Protein AF-A0A7Y3H5P9-F1 (afdb_monomer)

Sequence (219 aa):
MYPDLSYFFHDLFGTDVDNWTSIFKTFGVFLALTFISAYHIIKKELIRKEEEGLIQKIIIENPNESVSAWKESLINGLIGFFFGFKIPYIYQNFEAFKADPASQIFTSDGNYLTGSLLGVLLAVYYYFSIKNQ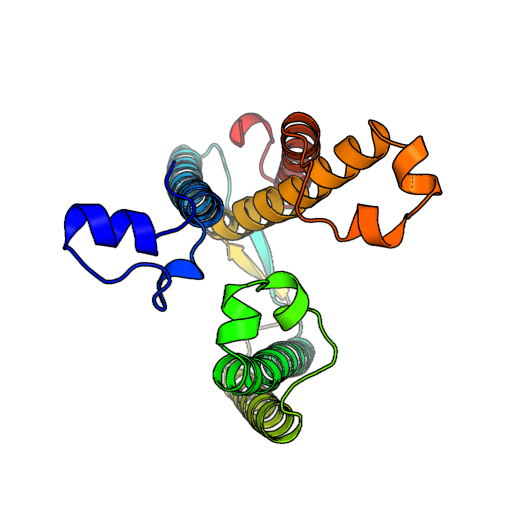PPVPKGTKLYEHPYQKAGTIILIAAFTGILGSRLLSILENLDSFFEDPMGQLLSGSGLTIYGGLILAAICVALYARKIGIKVAHMA

Solvent-accessible surface area (backbone atoms only — not comparable to full-atom values): 11533 Å² total; per-residue (Å²): 130,55,78,18,44,14,55,51,41,22,78,75,72,69,46,70,67,80,41,86,48,35,64,46,34,37,69,60,53,52,52,49,51,49,53,55,51,49,35,55,52,49,26,51,50,37,45,53,34,37,77,69,65,76,42,71,69,33,80,42,68,44,68,63,63,76,62,48,26,56,53,50,9,49,53,44,13,52,51,27,20,52,50,30,14,39,51,66,35,43,67,75,40,42,72,60,31,53,76,39,51,66,62,59,68,71,45,93,68,56,32,65,66,49,5,51,53,38,9,52,52,38,19,53,52,41,33,52,54,50,70,71,45,82,86,70,64,75,65,46,76,42,78,42,57,61,39,73,46,26,62,58,47,47,51,48,30,54,54,35,18,54,51,19,6,45,52,44,31,43,68,76,38,46,70,62,30,74,76,35,52,65,61,61,68,70,50,93,72,70,70,30,68,65,28,11,52,54,40,14,53,52,53,41,41,53,50,33,50,74,64,71,39,60,51,82,78,74,106

Foldseek 3Di:
DDQWVQVVCCVVPVHDRPPLRLLGGPVNVVVVVVLVVQLVVLLVLLVVCVVVVVDFWFWDWDDDLVVVLQVQLQVQLQVQLLCQFQVVVCVVVVVVCSVPVLCSSPDPHGDNVRSNVRSNVSSVVSNVVSVPDDDDDGGPIDTHRPSVCSNVLSVLLVVQLQVQQLVVQCVVVVVVCVVPVPCSNRDPPRGHRVRSVVRSLVRSCVVCVVRPHHSVSVD

Mean predicted aligned error: 6.81 Å

pLDDT: mean 89.79, std 7.91, range [61.09, 97.94]

Secondary structure (DSSP, 8-state):
--SBHHHHHHHHH-PPTTSGGGGSBHHHHHHHHHHHHHHHHHHHHHHHHHHTTSSPPEEEEPPPHHHHHHHHHHHHHHHHHHHHHHHHHHHHTHHHHHH-HHHHHHSS-S-HHHHHHHHHHHHHHHHHHHHTSPPPPTT-EEEE-GGGGHHHHHHHHHHHHHHHHHHHHHHHTHHHHHH-HHHHHH-SS---HHHHHHHHHHHHHHHHHHTT--GGGT-

Nearest PDB structures (foldseek):
  5zle-assembly1_A  TM=1.836E-01  e=3.910E+00  Homo sapiens
  9j4x-assembly1_B  TM=1.662E-01  e=9.433E+00  Homo sapiens

Radius of gyration: 21.67 Å; Cα contacts (8 Å, |Δi|>4): 258; chains: 1; bounding box: 57×47×52 Å

Structure (mmCIF, N/CA/C/O backbone):
data_AF-A0A7Y3H5P9-F1
#
_entry.id   AF-A0A7Y3H5P9-F1
#
loop_
_atom_site.group_PDB
_atom_site.id
_atom_site.type_symbol
_atom_site.label_atom_id
_atom_site.label_alt_id
_atom_site.label_comp_id
_atom_site.label_asym_id
_atom_site.label_entity_id
_atom_site.label_seq_id
_atom_site.pdbx_PDB_ins_code
_atom_site.Cartn_x
_atom_site.Cartn_y
_atom_site.Cartn_z
_atom_site.occupancy
_atom_site.B_iso_or_equiv
_atom_site.auth_seq_id
_atom_site.auth_comp_id
_atom_site.auth_asym_id
_atom_site.auth_atom_id
_atom_site.pdbx_PDB_model_num
ATOM 1 N N . MET A 1 1 ? 22.908 5.001 -4.433 1.00 80.12 1 MET A N 1
ATOM 2 C CA . MET A 1 1 ? 22.066 3.799 -4.233 1.00 80.12 1 MET A CA 1
ATOM 3 C C . MET A 1 1 ? 22.218 2.928 -5.460 1.00 80.12 1 MET A C 1
ATOM 5 O O . MET A 1 1 ? 22.302 3.487 -6.547 1.00 80.12 1 MET A O 1
ATOM 9 N N . TYR A 1 2 ? 22.257 1.607 -5.295 1.00 90.06 2 TYR A N 1
ATOM 10 C CA . TYR A 1 2 ? 22.179 0.689 -6.431 1.00 90.06 2 TYR A CA 1
ATOM 11 C C . TYR A 1 2 ? 20.865 0.898 -7.201 1.00 90.06 2 TYR A C 1
ATOM 13 O O . TYR A 1 2 ? 19.859 1.216 -6.558 1.00 90.06 2 TYR A O 1
ATOM 21 N N . PRO A 1 3 ? 20.832 0.716 -8.531 1.00 89.38 3 PRO A N 1
ATOM 22 C CA . PRO A 1 3 ? 19.589 0.794 -9.306 1.00 89.38 3 PRO A CA 1
ATOM 23 C C . PRO A 1 3 ? 18.537 -0.217 -8.818 1.00 89.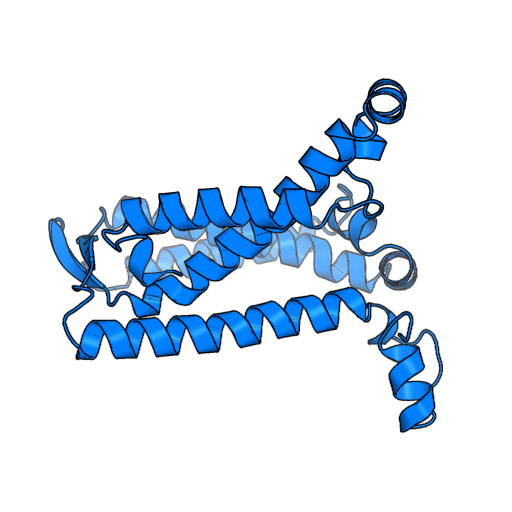38 3 PRO A C 1
ATOM 25 O O . PRO A 1 3 ? 17.367 0.113 -8.612 1.00 89.38 3 PRO A O 1
ATOM 28 N N . ASP A 1 4 ? 18.983 -1.438 -8.541 1.00 92.62 4 ASP A N 1
ATOM 29 C CA . ASP A 1 4 ? 18.185 -2.545 -8.028 1.00 92.62 4 ASP A CA 1
ATOM 30 C C . ASP A 1 4 ? 19.049 -3.546 -7.259 1.00 92.62 4 ASP A C 1
ATOM 32 O O . ASP A 1 4 ? 20.263 -3.366 -7.110 1.00 92.62 4 ASP A O 1
ATOM 36 N N . LEU A 1 5 ? 18.405 -4.590 -6.735 1.00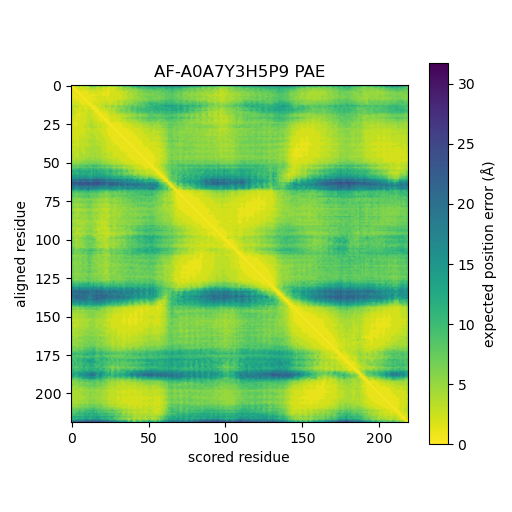 93.50 5 LEU A N 1
ATOM 37 C CA . LEU A 1 5 ? 19.077 -5.604 -5.930 1.00 93.50 5 LEU A CA 1
ATOM 38 C C . LEU A 1 5 ? 20.107 -6.432 -6.711 1.00 93.50 5 LEU A C 1
ATOM 40 O O . LEU A 1 5 ? 20.989 -7.001 -6.071 1.00 93.50 5 LEU A O 1
ATOM 44 N N . SER A 1 6 ? 20.059 -6.479 -8.049 1.00 94.81 6 SER A N 1
ATOM 45 C CA . SER A 1 6 ? 21.025 -7.277 -8.818 1.00 94.81 6 SER A CA 1
ATOM 46 C C . SER A 1 6 ? 22.440 -6.716 -8.702 1.00 94.81 6 SER A C 1
ATOM 48 O O . SER A 1 6 ? 23.373 -7.466 -8.428 1.00 94.81 6 SER A O 1
ATOM 50 N N . TYR A 1 7 ? 22.584 -5.391 -8.774 1.00 94.44 7 TYR A N 1
ATOM 51 C CA . TYR A 1 7 ? 23.862 -4.710 -8.562 1.00 94.44 7 TYR A CA 1
ATOM 52 C C . TYR A 1 7 ? 24.335 -4.802 -7.106 1.00 94.44 7 TYR A C 1
ATOM 54 O O . TYR A 1 7 ? 25.525 -4.956 -6.853 1.00 94.44 7 TYR A O 1
ATOM 62 N N . PHE A 1 8 ? 23.411 -4.760 -6.140 1.00 94.19 8 PHE A N 1
ATOM 63 C CA . PHE A 1 8 ? 23.756 -4.947 -4.727 1.00 94.19 8 PHE A CA 1
ATOM 64 C C . PHE A 1 8 ? 24.321 -6.351 -4.458 1.00 94.19 8 PHE A C 1
ATOM 66 O O . PHE A 1 8 ? 25.334 -6.497 -3.776 1.00 94.19 8 PHE A O 1
ATOM 73 N N . PHE A 1 9 ? 23.685 -7.393 -5.001 1.00 95.75 9 PHE A N 1
ATOM 74 C CA . PHE A 1 9 ? 24.157 -8.768 -4.841 1.00 95.75 9 PHE A CA 1
ATOM 75 C C . PHE A 1 9 ? 25.398 -9.079 -5.676 1.00 95.75 9 PHE A C 1
ATOM 77 O O . PHE A 1 9 ? 26.209 -9.896 -5.242 1.00 95.75 9 PHE A O 1
ATOM 84 N N . HIS A 1 10 ? 25.587 -8.407 -6.814 1.00 95.94 10 HIS A N 1
ATOM 85 C CA . HIS A 1 10 ? 26.835 -8.481 -7.566 1.00 95.94 10 HIS A CA 1
ATOM 86 C C . HIS A 1 10 ? 28.026 -8.059 -6.700 1.00 95.94 10 HIS A C 1
ATOM 88 O O . HIS A 1 10 ? 28.970 -8.828 -6.548 1.00 95.94 10 HIS A O 1
ATOM 94 N N . ASP A 1 11 ? 27.943 -6.904 -6.040 1.00 95.12 11 ASP A N 1
ATOM 95 C CA . ASP A 1 11 ? 29.039 -6.414 -5.198 1.00 95.12 11 ASP A CA 1
ATOM 96 C C . ASP A 1 11 ? 29.251 -7.267 -3.934 1.00 95.12 11 ASP A C 1
ATOM 98 O O . ASP A 1 11 ? 30.377 -7.397 -3.454 1.00 95.12 11 ASP A O 1
ATOM 102 N N . LEU A 1 12 ? 28.184 -7.857 -3.381 1.00 95.88 12 LEU A N 1
ATOM 103 C CA . LEU A 1 12 ? 28.260 -8.623 -2.132 1.00 95.88 12 LEU A CA 1
ATOM 104 C C . LEU A 1 12 ? 28.663 -10.093 -2.332 1.00 95.88 12 LEU A C 1
ATOM 106 O O . LEU A 1 12 ? 29.360 -10.664 -1.494 1.00 95.88 12 LEU A O 1
ATOM 110 N N . PHE A 1 13 ? 28.196 -10.715 -3.414 1.00 96.44 13 PHE A N 1
ATOM 111 C CA . PHE A 1 13 ? 28.299 -12.159 -3.649 1.00 96.44 13 PHE A CA 1
ATOM 112 C C . PHE A 1 13 ? 28.907 -12.524 -5.011 1.00 96.44 13 PHE A C 1
ATOM 114 O O . PHE A 1 13 ? 29.114 -13.706 -5.274 1.00 96.44 13 PHE A O 1
ATOM 121 N N . GLY A 1 14 ? 29.184 -11.550 -5.883 1.00 94.38 14 GLY A N 1
ATOM 122 C CA . GLY A 1 14 ? 29.717 -11.787 -7.227 1.00 94.38 14 GLY A CA 1
ATOM 123 C C . GLY A 1 14 ? 28.702 -12.364 -8.218 1.00 94.38 14 GLY A C 1
ATOM 124 O O . GLY A 1 14 ? 29.104 -12.951 -9.217 1.00 94.38 14 GLY A O 1
ATOM 125 N N . THR A 1 15 ? 27.394 -12.252 -7.953 1.00 95.56 15 THR A N 1
ATOM 126 C CA . THR A 1 15 ? 26.343 -12.742 -8.869 1.00 95.56 15 THR A CA 1
ATOM 127 C C . THR A 1 15 ? 26.270 -11.912 -10.147 1.00 95.56 15 THR A C 1
ATOM 129 O O . THR A 1 15 ? 26.523 -10.714 -10.091 1.00 95.56 15 THR A O 1
ATOM 132 N N . ASP A 1 16 ? 25.830 -12.482 -11.269 1.00 93.88 16 ASP A N 1
ATOM 133 C CA . ASP A 1 16 ? 25.636 -11.722 -12.515 1.00 93.88 16 ASP A CA 1
ATOM 134 C C . ASP A 1 16 ? 24.654 -10.549 -12.340 1.00 93.88 16 ASP A C 1
ATOM 136 O O . ASP A 1 16 ? 23.620 -10.689 -11.679 1.00 93.88 16 ASP A O 1
ATOM 140 N N . VAL A 1 17 ? 24.962 -9.400 -12.946 1.00 91.50 17 VAL A N 1
ATOM 141 C CA . VAL A 1 17 ? 24.059 -8.236 -13.001 1.00 91.50 17 VAL A CA 1
ATOM 142 C C . VAL A 1 17 ? 22.850 -8.511 -13.905 1.00 91.50 17 VAL A C 1
ATOM 144 O O . VAL A 1 17 ? 22.880 -9.421 -14.730 1.00 91.50 17 VAL A O 1
ATOM 147 N N . ASP A 1 18 ? 21.760 -7.757 -13.723 1.00 89.94 18 ASP A N 1
ATOM 148 C CA . ASP A 1 18 ? 20.521 -7.861 -14.522 1.00 89.94 18 ASP A CA 1
ATOM 149 C C . ASP A 1 18 ? 19.817 -9.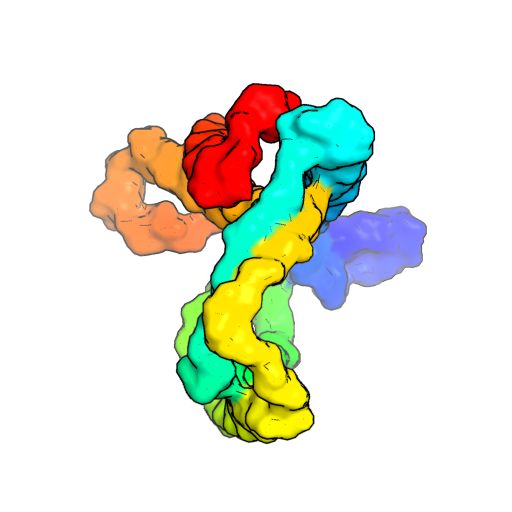234 -14.470 1.00 89.94 18 ASP A C 1
ATOM 151 O O . ASP A 1 18 ? 18.954 -9.576 -15.293 1.00 89.94 18 ASP A O 1
ATOM 155 N N . ASN A 1 19 ? 20.139 -10.015 -13.436 1.00 90.88 19 ASN A N 1
ATOM 156 C CA . ASN A 1 19 ? 19.476 -11.271 -13.115 1.00 90.88 19 ASN A CA 1
ATOM 157 C C . ASN A 1 19 ? 18.037 -11.038 -12.600 1.00 90.88 19 ASN A C 1
ATOM 159 O O . ASN A 1 19 ? 17.532 -9.915 -12.555 1.00 90.88 19 ASN A O 1
ATOM 163 N N . TRP A 1 20 ? 17.352 -12.100 -12.170 1.00 89.00 20 TRP A N 1
ATOM 164 C CA . TRP A 1 20 ? 15.959 -12.032 -11.706 1.00 89.00 20 TRP A CA 1
ATOM 165 C C . TRP A 1 20 ? 15.704 -11.032 -10.562 1.00 89.00 20 TRP A C 1
ATOM 167 O O . TRP A 1 20 ? 14.586 -10.543 -10.433 1.00 89.00 20 TRP A O 1
ATOM 177 N N . THR A 1 21 ? 16.709 -10.695 -9.749 1.00 91.50 21 THR A N 1
ATOM 178 C CA . THR A 1 21 ? 16.586 -9.732 -8.639 1.00 91.50 21 THR A CA 1
ATOM 179 C C . THR A 1 21 ? 16.513 -8.272 -9.098 1.00 91.50 21 THR A C 1
ATOM 181 O O . THR A 1 21 ? 16.120 -7.407 -8.316 1.00 91.50 21 THR A O 1
ATOM 184 N N . SER A 1 22 ? 16.801 -7.988 -10.372 1.00 91.06 22 SER A N 1
ATOM 185 C CA . SER A 1 22 ? 16.692 -6.645 -10.969 1.00 91.06 22 SER A CA 1
ATOM 186 C C . SER A 1 22 ? 15.263 -6.087 -11.004 1.00 91.06 22 SER A C 1
ATOM 188 O O . SER A 1 22 ? 15.072 -4.871 -11.109 1.00 91.06 22 SER A O 1
ATOM 190 N N . ILE A 1 23 ? 14.249 -6.949 -10.847 1.00 89.19 23 ILE A N 1
ATOM 191 C CA . ILE A 1 23 ? 12.848 -6.530 -10.683 1.00 89.19 23 ILE A CA 1
ATOM 192 C C . ILE A 1 23 ? 12.640 -5.724 -9.392 1.00 89.19 23 ILE A C 1
ATOM 194 O O . ILE A 1 23 ? 11.724 -4.908 -9.302 1.00 89.19 23 ILE A O 1
ATOM 198 N N . PHE A 1 24 ? 13.496 -5.923 -8.385 1.00 90.00 24 PHE A N 1
ATOM 199 C CA . PHE A 1 24 ? 13.410 -5.238 -7.101 1.00 90.00 24 PHE A CA 1
ATOM 200 C C . PHE A 1 24 ? 14.254 -3.969 -7.128 1.00 90.00 24 PHE A C 1
ATOM 202 O O . PHE A 1 24 ? 15.411 -3.950 -6.702 1.00 90.00 24 PHE A O 1
ATOM 209 N N . LYS A 1 25 ? 13.657 -2.879 -7.616 1.00 89.56 25 LYS A N 1
ATOM 210 C CA . LYS A 1 25 ? 14.303 -1.563 -7.582 1.00 89.56 25 LYS A CA 1
ATOM 211 C C . LYS A 1 25 ? 14.575 -1.143 -6.141 1.00 89.56 25 LYS A C 1
ATOM 213 O O . LYS A 1 25 ? 13.703 -1.245 -5.276 1.00 89.56 25 LYS A O 1
ATOM 218 N N . THR A 1 26 ? 15.772 -0.621 -5.890 1.00 91.31 26 THR A N 1
ATOM 219 C CA . THR A 1 26 ? 16.253 -0.326 -4.532 1.00 91.31 26 THR A CA 1
ATOM 220 C C . THR A 1 26 ? 15.339 0.662 -3.811 1.00 91.31 26 THR A C 1
ATOM 222 O O . THR A 1 26 ? 15.019 0.471 -2.641 1.00 91.31 26 THR A O 1
ATOM 225 N N . PHE A 1 27 ? 14.840 1.678 -4.525 1.00 86.38 27 PHE A N 1
ATOM 226 C CA . PHE A 1 27 ? 13.837 2.609 -4.001 1.00 86.38 27 PHE A CA 1
ATOM 227 C C . PHE A 1 27 ? 12.591 1.885 -3.468 1.00 86.38 27 PHE A C 1
ATOM 229 O O . PHE A 1 27 ? 12.181 2.124 -2.335 1.00 86.38 27 PHE A O 1
ATOM 236 N N . GLY A 1 28 ? 12.022 0.963 -4.253 1.00 87.00 28 GLY A N 1
ATOM 237 C CA . GLY A 1 28 ? 10.830 0.205 -3.866 1.00 87.00 28 GLY A CA 1
ATOM 238 C C . GLY A 1 28 ? 11.074 -0.698 -2.656 1.00 87.00 28 GLY A C 1
ATOM 239 O O . GLY A 1 28 ? 10.220 -0.785 -1.776 1.00 87.00 28 GLY A O 1
ATOM 240 N N . VAL A 1 29 ? 12.260 -1.308 -2.567 1.00 92.00 29 VAL A N 1
ATOM 241 C CA . VAL A 1 29 ? 12.660 -2.122 -1.408 1.00 92.00 29 VAL A CA 1
ATOM 242 C C . VAL A 1 29 ? 12.708 -1.277 -0.138 1.00 92.00 29 VAL A C 1
ATOM 244 O O . VAL A 1 29 ? 12.079 -1.633 0.857 1.00 92.00 29 VAL A O 1
ATOM 247 N N . PHE A 1 30 ? 13.401 -0.136 -0.161 1.00 92.62 30 PHE A N 1
ATOM 248 C CA . PHE A 1 30 ? 13.463 0.740 1.011 1.00 92.62 30 PHE A CA 1
ATOM 249 C C . PHE A 1 30 ? 12.098 1.321 1.372 1.00 92.62 30 PHE A C 1
ATOM 251 O O . PHE A 1 30 ? 11.760 1.361 2.551 1.00 92.62 30 PHE A O 1
ATOM 258 N N . LEU A 1 31 ? 11.280 1.685 0.381 1.00 90.19 31 LEU A N 1
ATOM 259 C CA . LEU A 1 31 ? 9.913 2.142 0.614 1.00 90.19 31 LEU A CA 1
ATOM 260 C C . LEU A 1 31 ? 9.067 1.067 1.320 1.00 90.19 31 LEU A C 1
ATOM 262 O O . LEU A 1 31 ? 8.370 1.360 2.293 1.00 90.19 31 LEU A O 1
ATOM 266 N N . ALA A 1 32 ? 9.170 -0.194 0.890 1.00 91.94 32 ALA A N 1
ATOM 267 C CA . ALA A 1 32 ? 8.504 -1.312 1.553 1.00 91.94 32 ALA A CA 1
ATOM 268 C C . ALA A 1 32 ? 9.001 -1.501 2.997 1.00 91.94 32 ALA A C 1
ATOM 270 O O . ALA A 1 32 ? 8.192 -1.656 3.914 1.00 91.94 32 ALA A O 1
ATOM 271 N N . LEU A 1 33 ? 10.316 -1.421 3.228 1.00 95.69 33 LEU A N 1
ATOM 272 C CA . LEU A 1 33 ? 10.900 -1.485 4.571 1.00 95.69 33 LEU A CA 1
ATOM 273 C C . LEU A 1 33 ? 10.430 -0.332 5.469 1.00 95.69 33 LEU A C 1
ATOM 275 O O . LEU A 1 33 ? 10.194 -0.550 6.661 1.00 95.69 33 LEU A O 1
ATOM 279 N N . THR A 1 34 ? 10.233 0.868 4.917 1.00 94.25 34 THR A N 1
ATOM 280 C CA . THR A 1 34 ? 9.646 2.006 5.637 1.00 94.25 34 THR A CA 1
ATOM 281 C C . THR A 1 34 ? 8.227 1.688 6.096 1.00 94.25 34 THR A C 1
ATOM 283 O O . THR A 1 34 ? 7.924 1.871 7.274 1.00 94.25 34 THR A O 1
ATOM 286 N N . PHE A 1 35 ? 7.367 1.151 5.224 1.00 94.56 35 PHE A N 1
ATOM 287 C CA . PHE A 1 35 ? 6.001 0.776 5.607 1.00 94.56 35 PHE A CA 1
ATOM 288 C C . PHE A 1 35 ? 5.962 -0.367 6.623 1.00 94.56 35 PHE A C 1
ATOM 290 O O . PHE A 1 35 ? 5.174 -0.312 7.568 1.00 94.56 35 PHE A O 1
ATOM 297 N N . ILE A 1 36 ? 6.837 -1.367 6.484 1.00 96.31 36 ILE A N 1
ATOM 298 C CA . ILE A 1 36 ? 6.966 -2.455 7.462 1.00 96.31 36 ILE A CA 1
ATOM 299 C C . ILE A 1 36 ? 7.383 -1.886 8.820 1.00 96.31 36 ILE A C 1
ATOM 301 O O . ILE A 1 36 ? 6.767 -2.198 9.838 1.00 96.31 36 ILE A O 1
ATOM 305 N N . SER A 1 37 ? 8.395 -1.024 8.855 1.00 97.06 37 SER A N 1
ATOM 306 C CA . SER A 1 37 ? 8.874 -0.410 10.097 1.00 97.06 37 SER A CA 1
ATOM 307 C C . SER A 1 37 ? 7.795 0.466 10.740 1.00 97.06 37 SER A C 1
ATOM 309 O O . SER A 1 37 ? 7.513 0.327 11.931 1.00 97.06 37 SER A O 1
ATOM 311 N N . ALA A 1 38 ? 7.118 1.298 9.943 1.00 95.19 38 ALA A N 1
ATOM 312 C CA . ALA A 1 38 ? 6.015 2.143 10.393 1.00 95.19 38 ALA A CA 1
ATOM 313 C C . ALA A 1 38 ? 4.846 1.317 10.950 1.00 95.19 38 ALA A C 1
ATOM 315 O O . ALA A 1 38 ? 4.320 1.651 12.008 1.00 95.19 38 ALA A O 1
ATOM 316 N N . TYR A 1 39 ? 4.480 0.203 10.305 1.00 96.19 39 TYR A N 1
ATOM 317 C CA . TYR A 1 39 ? 3.466 -0.719 10.821 1.00 96.19 39 TYR A CA 1
ATOM 318 C C . TYR A 1 39 ? 3.813 -1.216 12.226 1.00 96.19 39 TYR A C 1
ATOM 320 O O . TYR A 1 39 ? 2.966 -1.169 13.116 1.00 96.19 39 TYR A O 1
ATOM 328 N N . HIS A 1 40 ? 5.053 -1.660 12.446 1.00 96.94 40 HIS A N 1
ATOM 329 C CA . HIS A 1 40 ? 5.474 -2.162 13.753 1.00 96.94 40 HIS A CA 1
ATOM 330 C C . HIS A 1 40 ? 5.452 -1.068 14.823 1.00 96.94 40 HIS A C 1
ATOM 332 O O . HIS A 1 40 ? 5.007 -1.329 15.940 1.00 96.94 40 HIS A O 1
ATOM 338 N N . ILE A 1 41 ? 5.895 0.146 14.485 1.00 96.19 41 ILE A N 1
ATOM 339 C CA . ILE A 1 41 ? 5.887 1.294 15.400 1.00 96.19 41 ILE A CA 1
ATOM 340 C C . ILE A 1 41 ? 4.450 1.681 15.759 1.00 96.19 41 ILE A C 1
ATOM 342 O O . ILE A 1 41 ? 4.104 1.700 16.937 1.00 96.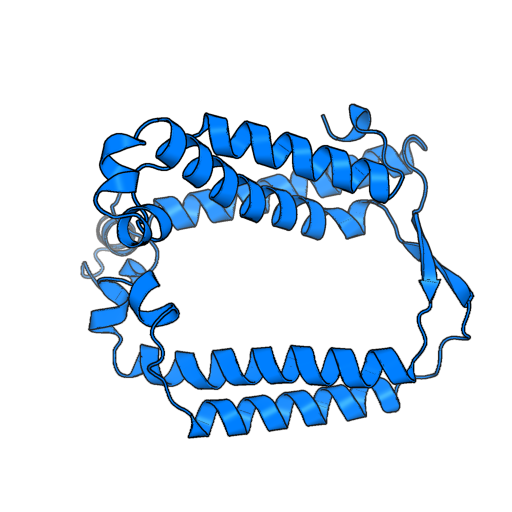19 41 ILE A O 1
ATOM 346 N N . ILE A 1 42 ? 3.588 1.903 14.762 1.00 94.75 42 ILE A N 1
ATOM 347 C CA . ILE A 1 42 ? 2.186 2.284 14.977 1.00 94.75 42 ILE A CA 1
ATOM 348 C C . ILE A 1 42 ? 1.436 1.199 15.744 1.00 94.75 42 ILE A C 1
ATOM 350 O O . ILE A 1 42 ? 0.696 1.503 16.674 1.00 94.75 42 ILE A O 1
ATOM 354 N N . LYS A 1 43 ? 1.644 -0.078 15.409 1.00 95.81 43 LYS A N 1
ATOM 355 C CA . LYS A 1 43 ? 1.021 -1.185 16.137 1.00 95.81 43 LYS A CA 1
ATOM 356 C C . LYS A 1 43 ? 1.426 -1.184 17.610 1.00 95.81 43 LYS A C 1
ATOM 358 O O . LYS A 1 43 ? 0.550 -1.278 18.463 1.00 95.81 43 LYS A O 1
ATOM 363 N N . LYS A 1 44 ? 2.726 -1.067 17.910 1.00 96.25 44 LYS A N 1
ATOM 364 C CA . LYS A 1 44 ? 3.228 -1.003 19.293 1.00 96.25 44 LYS A CA 1
ATOM 365 C C . LYS A 1 44 ? 2.671 0.204 20.043 1.00 96.25 44 LYS A C 1
ATOM 367 O O . LYS A 1 44 ? 2.274 0.070 21.192 1.00 96.25 44 LYS A O 1
ATOM 372 N N . GLU A 1 45 ? 2.593 1.350 19.382 1.00 95.31 45 GLU A N 1
ATOM 373 C CA . GLU A 1 45 ? 2.084 2.579 19.983 1.00 95.31 45 GLU A CA 1
ATOM 374 C C . GLU A 1 45 ? 0.576 2.517 20.265 1.00 95.31 45 GLU A C 1
ATOM 376 O O . GLU A 1 45 ? 0.121 2.977 21.309 1.00 95.31 45 GLU A O 1
ATOM 381 N N . LEU A 1 46 ? -0.207 1.897 19.377 1.00 94.81 46 LEU A N 1
ATOM 382 C CA . LEU A 1 46 ? -1.633 1.657 19.608 1.00 94.81 46 LEU A CA 1
ATOM 383 C C . LEU A 1 46 ? -1.870 0.657 20.744 1.00 94.81 46 LEU A C 1
ATOM 385 O O . LEU A 1 46 ? -2.798 0.863 21.517 1.00 94.81 46 LEU A O 1
ATOM 389 N N . ILE A 1 47 ? -1.029 -0.379 20.870 1.00 95.12 47 ILE A N 1
ATOM 390 C CA . ILE A 1 47 ? -1.061 -1.304 22.016 1.00 95.12 47 ILE A CA 1
ATOM 391 C C . ILE A 1 47 ? -0.786 -0.531 23.309 1.00 95.12 47 ILE A C 1
ATOM 393 O O . ILE A 1 47 ? -1.613 -0.556 24.213 1.00 95.12 47 ILE A O 1
ATOM 397 N N . ARG A 1 48 ? 0.314 0.233 23.362 1.00 95.88 48 ARG A N 1
ATOM 398 C CA . ARG A 1 48 ? 0.692 1.035 24.536 1.00 95.88 48 ARG A CA 1
ATOM 399 C C . ARG A 1 48 ? -0.428 1.990 24.960 1.00 95.88 48 ARG A C 1
ATOM 401 O O . ARG A 1 48 ? -0.795 2.051 26.127 1.00 95.88 48 ARG A O 1
ATOM 408 N N . LYS A 1 49 ? -1.010 2.720 24.006 1.00 94.25 49 LYS A N 1
ATOM 409 C CA . LYS A 1 49 ? -2.096 3.678 24.269 1.00 94.25 49 LYS A CA 1
ATOM 410 C C . LYS A 1 49 ? -3.416 3.006 24.661 1.00 94.25 49 LYS A C 1
ATOM 412 O O . LYS A 1 49 ? -4.209 3.617 25.375 1.00 94.25 49 LYS A O 1
ATOM 417 N N . GLU A 1 50 ? -3.677 1.788 24.192 1.00 93.81 50 GLU A N 1
ATOM 418 C CA . GLU A 1 50 ? -4.817 0.990 24.652 1.00 93.81 50 GLU A CA 1
ATOM 419 C C . GLU A 1 50 ? -4.606 0.509 26.096 1.00 93.81 50 GLU A C 1
ATOM 421 O O . GLU A 1 50 ? -5.510 0.648 26.917 1.00 93.81 50 GLU A O 1
ATOM 426 N N . GLU A 1 51 ? -3.409 0.016 26.431 1.00 94.25 51 GLU A N 1
ATOM 427 C CA . GLU A 1 51 ? -3.037 -0.412 27.790 1.00 94.25 51 GLU A CA 1
ATOM 428 C C . GLU A 1 51 ? -3.096 0.743 28.803 1.00 94.25 51 GLU A C 1
ATOM 430 O O . GLU A 1 51 ? -3.526 0.556 29.939 1.00 94.25 51 GLU A O 1
ATOM 435 N N . GLU A 1 52 ? -2.746 1.957 28.375 1.00 94.62 52 GLU A N 1
ATOM 436 C CA . GLU A 1 52 ? -2.870 3.190 29.167 1.00 94.62 52 GLU A CA 1
ATOM 437 C C . GLU A 1 52 ? -4.313 3.721 29.265 1.00 94.62 52 GLU A C 1
ATOM 439 O O . GLU A 1 52 ? -4.565 4.717 29.944 1.00 94.62 52 GLU A O 1
ATOM 444 N N . GLY A 1 53 ? -5.275 3.100 28.574 1.00 91.56 53 GLY A N 1
ATOM 445 C CA . GLY A 1 53 ? -6.674 3.536 28.547 1.00 91.56 53 GLY A CA 1
ATOM 446 C C . GLY A 1 53 ? -6.926 4.828 27.757 1.00 91.56 53 GLY A C 1
ATOM 447 O O . GLY A 1 53 ? -8.022 5.387 27.825 1.00 91.56 53 GLY A O 1
ATOM 448 N N . LEU A 1 54 ? -5.939 5.308 26.990 1.00 90.62 54 LEU A N 1
ATOM 449 C CA . LEU A 1 54 ? -6.048 6.509 26.153 1.00 90.62 54 LEU A CA 1
ATOM 450 C C . LEU A 1 54 ? -6.879 6.260 24.887 1.00 90.62 54 LEU A C 1
ATOM 452 O O . LEU A 1 54 ? -7.520 7.179 24.373 1.00 90.62 54 LEU A O 1
ATOM 456 N N . ILE A 1 55 ? -6.879 5.022 24.383 1.00 91.81 55 ILE A N 1
ATOM 457 C CA . ILE A 1 55 ? -7.688 4.587 23.240 1.00 91.81 55 ILE A CA 1
ATOM 458 C C . ILE A 1 55 ? -8.570 3.412 23.669 1.00 91.81 55 ILE A C 1
ATOM 460 O O . ILE A 1 55 ? -8.094 2.449 24.260 1.00 91.81 55 ILE A O 1
ATOM 464 N N . GLN A 1 56 ? -9.861 3.487 23.351 1.00 89.00 56 GLN A N 1
ATOM 465 C CA . GLN A 1 56 ? -10.830 2.434 23.653 1.00 89.00 56 GLN A CA 1
ATOM 466 C C . GLN A 1 56 ? -10.995 1.462 22.480 1.00 89.00 56 GLN A C 1
ATOM 468 O O . GLN A 1 56 ? -10.697 1.792 21.330 1.00 89.00 56 GLN A O 1
ATOM 473 N N . LYS A 1 57 ? -11.530 0.272 22.771 1.00 88.31 57 LYS A N 1
ATOM 474 C CA . LYS A 1 57 ? -11.894 -0.720 21.751 1.00 88.31 57 LYS A CA 1
ATOM 475 C C . LYS A 1 57 ? -12.947 -0.166 20.791 1.00 88.31 57 LYS A C 1
ATOM 477 O O . LYS A 1 57 ? -13.884 0.519 21.199 1.00 88.31 57 LYS A O 1
ATOM 482 N N . ILE A 1 58 ? -12.802 -0.512 19.518 1.00 87.44 58 ILE A N 1
ATOM 483 C CA . ILE A 1 58 ? -13.692 -0.102 18.434 1.00 87.44 58 ILE A CA 1
ATOM 484 C C . ILE A 1 58 ? -14.892 -1.052 18.418 1.00 87.44 58 ILE A C 1
ATOM 486 O O . ILE A 1 58 ? -14.723 -2.269 18.431 1.00 87.44 58 ILE A O 1
ATOM 490 N N . ILE A 1 59 ? -16.107 -0.504 18.387 1.00 84.25 59 ILE A N 1
ATOM 491 C CA . ILE A 1 59 ? -17.346 -1.290 18.338 1.00 84.25 59 ILE A CA 1
ATOM 492 C C . ILE A 1 59 ? -17.760 -1.465 16.876 1.00 84.25 59 ILE A C 1
ATOM 494 O O . ILE A 1 59 ? -17.936 -0.478 16.163 1.00 84.25 59 ILE A O 1
ATOM 498 N N . ILE A 1 60 ? -17.938 -2.712 16.442 1.00 81.31 60 ILE A N 1
ATOM 499 C CA . ILE A 1 60 ? -18.364 -3.065 15.084 1.00 81.31 60 ILE A CA 1
ATOM 500 C C . ILE A 1 60 ? -19.600 -3.954 15.168 1.00 81.31 60 ILE A C 1
ATOM 502 O O . ILE A 1 60 ? -19.634 -4.915 15.931 1.00 81.31 60 ILE A O 1
ATOM 506 N N . GLU A 1 61 ? -20.628 -3.639 14.384 1.00 78.56 61 GLU A N 1
ATOM 507 C CA . GLU A 1 61 ? -21.804 -4.500 14.251 1.00 78.56 61 GLU A CA 1
ATOM 508 C C . GLU A 1 61 ? -21.554 -5.574 13.194 1.00 78.56 61 GLU A C 1
ATOM 510 O O . GLU A 1 61 ? -21.097 -5.273 12.089 1.00 78.56 61 GLU A O 1
ATOM 515 N N . ASN A 1 62 ? -21.864 -6.829 13.525 1.00 71.94 62 ASN A N 1
ATOM 516 C CA . ASN A 1 62 ? -21.705 -7.930 12.584 1.00 71.94 62 ASN A CA 1
ATOM 517 C C . ASN A 1 62 ? -22.647 -7.777 11.358 1.00 71.94 62 ASN A C 1
ATOM 519 O O . ASN A 1 62 ? -23.870 -7.693 11.552 1.00 71.94 62 ASN A O 1
ATOM 523 N N . PRO A 1 63 ? -22.123 -7.731 10.112 1.00 66.88 63 PRO A N 1
ATOM 524 C CA . PRO A 1 63 ? -22.940 -7.624 8.901 1.00 66.88 63 PRO A CA 1
ATOM 525 C C . PRO A 1 63 ? -23.779 -8.887 8.618 1.00 66.88 63 PRO A C 1
ATOM 527 O O . PRO A 1 63 ? -23.580 -9.944 9.205 1.00 66.88 63 PRO A O 1
ATOM 530 N N . ASN A 1 64 ? -24.742 -8.785 7.690 1.00 68.62 64 ASN A N 1
ATOM 531 C CA . ASN A 1 64 ? -25.548 -9.927 7.232 1.00 68.62 64 ASN A CA 1
ATOM 532 C C . ASN A 1 64 ? -24.667 -10.973 6.518 1.00 68.62 64 ASN A C 1
ATOM 534 O O . ASN A 1 64 ? -24.060 -10.674 5.489 1.00 68.62 64 ASN A O 1
ATOM 538 N N . GLU A 1 65 ? -24.668 -12.206 7.021 1.00 67.25 65 GLU A N 1
ATOM 539 C CA . GLU A 1 65 ? -23.837 -13.328 6.556 1.00 67.25 65 GLU A CA 1
ATOM 540 C C . GLU A 1 65 ? -23.974 -13.636 5.064 1.00 67.25 65 GLU A C 1
ATOM 542 O O . GLU A 1 65 ? -22.978 -13.820 4.365 1.00 67.25 65 GLU A O 1
ATOM 547 N N . SER A 1 66 ? -25.204 -13.633 4.542 1.00 62.66 66 SER A N 1
ATOM 548 C CA . SER A 1 66 ? -25.469 -13.942 3.128 1.00 62.66 66 SER A CA 1
ATOM 549 C C . SER A 1 66 ? -24.886 -12.894 2.172 1.00 62.66 66 SER A C 1
ATOM 551 O O . SER A 1 66 ? -24.424 -13.229 1.081 1.00 62.66 66 SER A O 1
ATOM 553 N N . VAL A 1 67 ? -24.858 -11.628 2.599 1.00 68.94 67 VAL A N 1
ATOM 554 C CA . VAL A 1 67 ? -24.246 -10.522 1.850 1.00 68.94 67 VAL A CA 1
ATOM 555 C C . VAL A 1 67 ? -22.719 -10.605 1.933 1.00 68.94 67 VAL A C 1
ATOM 557 O O . VAL A 1 67 ? -22.043 -10.293 0.952 1.00 68.94 67 VAL A O 1
ATOM 560 N N . SER A 1 68 ? -22.172 -11.076 3.062 1.00 78.12 68 SER A N 1
ATOM 561 C CA . SER A 1 68 ? -20.726 -11.289 3.221 1.00 78.12 68 SER A CA 1
ATOM 562 C C . SER A 1 68 ? -20.213 -12.384 2.287 1.00 78.12 68 SER A C 1
ATOM 564 O O . SER A 1 68 ? -19.248 -12.152 1.566 1.00 78.12 68 SER A O 1
ATOM 566 N N . ALA A 1 69 ? -20.905 -13.526 2.200 1.00 85.00 69 ALA A N 1
ATOM 567 C CA . ALA A 1 69 ? -20.467 -14.666 1.387 1.00 85.00 69 ALA A CA 1
ATOM 568 C C . ALA A 1 69 ? -20.325 -14.329 -0.108 1.00 85.00 69 ALA A C 1
ATOM 570 O O . ALA A 1 69 ? -19.306 -14.636 -0.727 1.00 85.00 69 ALA A O 1
ATOM 571 N N . TRP A 1 70 ? -21.324 -13.660 -0.695 1.00 87.75 70 TRP A N 1
ATOM 572 C CA . TRP A 1 70 ? -21.272 -13.245 -2.101 1.00 87.75 70 TRP A CA 1
ATOM 573 C C . TRP A 1 70 ? -20.199 -12.191 -2.357 1.00 87.75 70 TRP A C 1
ATOM 575 O O . TRP A 1 70 ? -19.455 -12.291 -3.332 1.00 87.75 70 TRP A O 1
ATOM 585 N N . LYS A 1 71 ? -20.097 -11.190 -1.474 1.00 89.31 71 LYS A N 1
ATOM 586 C CA . LYS A 1 71 ? -19.100 -10.125 -1.597 1.00 89.31 71 LYS A CA 1
ATOM 587 C C . LYS A 1 71 ? -17.680 -10.681 -1.498 1.00 89.31 71 LYS A C 1
ATOM 589 O O . LYS A 1 71 ? -16.836 -10.337 -2.319 1.00 89.31 71 LYS A O 1
ATOM 594 N N . GLU A 1 72 ? -17.415 -11.535 -0.516 1.00 89.00 72 GLU A N 1
ATOM 595 C CA . GLU A 1 72 ? -16.101 -12.148 -0.325 1.00 89.00 72 GLU A CA 1
ATOM 596 C C . GLU A 1 72 ? -15.744 -13.099 -1.463 1.00 89.00 72 GLU A C 1
ATOM 598 O O . GLU A 1 72 ? -14.627 -13.036 -1.970 1.00 89.00 72 GLU A O 1
ATOM 603 N N . SER A 1 73 ? -16.686 -13.930 -1.914 1.00 93.44 73 SER A N 1
ATOM 604 C CA . SER A 1 73 ? -16.494 -14.798 -3.080 1.00 93.44 73 SER A CA 1
ATOM 605 C C . SER A 1 73 ? -16.127 -13.989 -4.328 1.00 93.44 73 SER A C 1
ATOM 607 O O . SER A 1 73 ? -15.141 -14.305 -4.992 1.00 93.44 73 SER A O 1
ATOM 609 N N . LEU A 1 74 ? -16.848 -12.897 -4.605 1.00 95.25 74 LEU A N 1
ATOM 610 C CA . LEU A 1 74 ? -16.571 -12.031 -5.749 1.00 95.25 74 LEU A CA 1
ATOM 611 C C . LEU A 1 74 ? -15.193 -11.366 -5.646 1.00 95.25 74 LEU A C 1
ATOM 613 O O . LEU A 1 74 ? -14.430 -11.402 -6.607 1.00 95.25 74 LEU A O 1
ATOM 617 N N . ILE A 1 75 ? -14.852 -10.784 -4.492 1.00 94.25 75 ILE A N 1
ATOM 618 C CA . ILE A 1 75 ? -13.558 -10.113 -4.290 1.00 94.25 75 ILE A CA 1
ATOM 619 C C . ILE A 1 75 ? -12.407 -11.108 -4.462 1.00 94.25 75 ILE A C 1
ATOM 621 O O . ILE A 1 75 ? -11.478 -10.844 -5.223 1.00 94.25 75 ILE A O 1
ATOM 625 N N . ASN A 1 76 ? -12.476 -12.265 -3.801 1.00 95.75 76 ASN A N 1
ATOM 626 C CA . ASN A 1 76 ? -11.429 -13.279 -3.903 1.00 95.75 76 ASN A CA 1
ATOM 627 C C . ASN A 1 76 ? -11.367 -13.903 -5.303 1.00 95.75 76 ASN A C 1
ATOM 629 O O . ASN A 1 76 ? -10.278 -14.207 -5.784 1.00 95.75 76 ASN A O 1
ATOM 633 N N . GLY A 1 77 ? -12.504 -14.034 -5.989 1.00 97.69 77 GLY A N 1
ATOM 634 C CA . GLY A 1 77 ? -12.561 -14.461 -7.384 1.00 97.69 77 GLY A CA 1
ATOM 635 C C . GLY A 1 77 ? -11.879 -13.479 -8.332 1.00 97.69 77 GLY A C 1
ATOM 636 O O . GLY A 1 77 ? -11.082 -13.891 -9.169 1.00 97.69 77 GLY A O 1
ATOM 637 N N . LEU A 1 78 ? -12.118 -12.175 -8.169 1.00 97.44 78 LEU A N 1
ATOM 638 C CA . LEU A 1 78 ? -11.443 -11.133 -8.949 1.00 97.44 78 LEU A CA 1
ATOM 639 C C . LEU A 1 78 ? -9.934 -11.095 -8.670 1.00 97.44 78 LEU A C 1
ATOM 641 O O . LEU A 1 78 ? -9.146 -10.956 -9.603 1.00 97.44 78 LEU A O 1
ATOM 645 N N . ILE A 1 79 ? -9.523 -11.272 -7.411 1.00 95.94 79 ILE A N 1
ATOM 646 C CA . ILE A 1 79 ? -8.105 -11.385 -7.033 1.00 95.94 79 ILE A CA 1
ATOM 647 C C . ILE A 1 79 ? -7.473 -12.621 -7.687 1.00 95.94 79 ILE A C 1
ATOM 649 O O . ILE A 1 79 ? -6.405 -12.524 -8.293 1.00 95.94 79 ILE A O 1
ATOM 653 N N . GLY A 1 80 ? -8.145 -13.773 -7.614 1.00 97.12 80 GLY A N 1
ATOM 654 C CA . GLY A 1 80 ? -7.709 -15.009 -8.264 1.00 97.12 80 GLY A CA 1
ATOM 655 C C . GLY A 1 80 ? -7.584 -14.857 -9.771 1.00 97.12 80 GLY A C 1
ATOM 656 O O . GLY A 1 80 ? -6.577 -15.266 -10.345 1.00 97.12 80 GLY A O 1
ATOM 657 N N . PHE A 1 81 ? -8.560 -14.201 -10.398 1.00 97.94 81 PHE A N 1
ATOM 658 C CA . PHE A 1 81 ? -8.505 -13.874 -11.814 1.00 97.94 81 PHE A CA 1
ATOM 659 C C . PHE A 1 81 ? -7.293 -13.010 -12.131 1.00 97.94 81 PHE A C 1
ATOM 661 O O . PHE A 1 81 ? -6.512 -13.385 -12.994 1.00 97.94 81 PHE A O 1
ATOM 668 N N . PHE A 1 82 ? -7.087 -11.905 -11.410 1.00 96.75 82 PHE A N 1
ATOM 669 C CA . PHE A 1 82 ? -5.968 -10.996 -11.646 1.00 96.75 82 PHE A CA 1
ATOM 670 C C . PHE A 1 82 ? -4.612 -11.712 -11.579 1.00 96.75 82 PHE A C 1
ATOM 672 O O . PHE A 1 82 ? -3.811 -11.608 -12.509 1.00 96.75 82 PHE A O 1
ATOM 679 N N . PHE A 1 83 ? -4.364 -12.495 -10.525 1.00 95.94 83 PHE A N 1
ATOM 680 C CA . PHE A 1 83 ? -3.103 -13.229 -10.392 1.00 95.94 83 PHE A CA 1
ATOM 681 C C . PHE A 1 83 ? -2.964 -14.348 -11.425 1.00 95.94 83 PHE A C 1
ATOM 683 O O . PHE A 1 83 ? -1.911 -14.471 -12.049 1.00 95.94 83 PHE A O 1
ATOM 690 N N . GLY A 1 84 ? -4.021 -15.129 -11.660 1.00 97.00 84 GLY A N 1
ATOM 691 C CA . GLY A 1 84 ? -4.017 -16.189 -12.669 1.00 97.00 84 GLY A CA 1
ATOM 692 C C . GLY A 1 84 ? -3.864 -15.644 -14.089 1.00 97.00 84 GLY A C 1
ATOM 693 O O . GLY A 1 84 ? -3.294 -16.314 -14.943 1.00 97.00 84 GLY A O 1
ATOM 694 N N . PHE A 1 85 ? -4.328 -14.422 -14.334 1.00 97.25 85 PHE A N 1
ATOM 695 C CA . PHE A 1 85 ? -4.218 -13.713 -15.601 1.00 97.25 85 PHE A CA 1
ATOM 696 C C . PHE A 1 85 ? -2.807 -13.163 -15.824 1.00 97.25 85 PHE A C 1
ATOM 698 O O . PHE A 1 85 ? -2.244 -13.329 -16.908 1.00 97.25 85 PHE A O 1
ATOM 705 N N . LYS A 1 86 ? -2.217 -12.539 -14.796 1.00 95.94 86 LYS A N 1
ATOM 706 C CA . LYS A 1 86 ? -0.935 -11.830 -14.906 1.00 95.94 86 LYS A CA 1
ATOM 707 C C . LYS A 1 86 ? 0.294 -12.690 -14.677 1.00 95.94 86 LYS A C 1
ATOM 709 O O . LYS A 1 86 ? 1.245 -12.554 -15.439 1.00 95.94 86 LYS A O 1
ATOM 714 N N . ILE A 1 87 ? 0.305 -13.578 -13.683 1.00 94.94 87 ILE A N 1
ATOM 715 C CA . ILE A 1 87 ? 1.519 -14.335 -13.330 1.00 94.94 87 ILE A CA 1
ATOM 716 C C . ILE A 1 87 ? 2.037 -15.167 -14.518 1.00 94.94 87 ILE A C 1
ATOM 718 O O . ILE A 1 87 ? 3.215 -15.032 -14.850 1.00 94.94 87 ILE A O 1
ATOM 722 N N . PRO A 1 88 ? 1.209 -15.969 -15.221 1.00 95.62 88 PRO A N 1
ATOM 723 C CA . PRO A 1 88 ? 1.697 -16.761 -16.350 1.00 95.62 88 PRO A CA 1
ATOM 724 C C . PRO A 1 88 ? 2.163 -15.901 -17.527 1.00 95.62 88 PRO A C 1
ATOM 726 O O . PRO A 1 88 ? 3.062 -16.308 -18.257 1.00 95.62 88 PRO A O 1
ATOM 729 N N . TYR A 1 89 ? 1.560 -14.725 -17.715 1.00 95.38 89 TYR A N 1
ATOM 730 C CA . TYR A 1 89 ? 1.953 -13.772 -18.750 1.00 95.38 89 TYR A CA 1
ATOM 731 C C . TYR A 1 89 ? 3.297 -13.110 -18.435 1.00 95.38 89 TYR A C 1
ATOM 733 O O . TYR A 1 89 ? 4.170 -13.066 -19.297 1.00 95.38 89 TYR A O 1
ATOM 741 N N . ILE A 1 90 ? 3.492 -12.665 -17.190 1.00 94.50 90 ILE A N 1
ATOM 742 C CA . ILE A 1 90 ? 4.757 -12.093 -16.709 1.00 94.50 90 ILE A CA 1
ATOM 743 C C . ILE A 1 90 ? 5.877 -13.129 -16.793 1.00 94.50 90 ILE A C 1
ATOM 745 O O . ILE A 1 90 ? 6.980 -12.798 -17.208 1.00 94.50 90 ILE A O 1
ATOM 749 N N . TYR A 1 91 ? 5.594 -14.387 -16.451 1.00 93.88 91 TYR A N 1
ATOM 750 C CA . TYR A 1 91 ? 6.572 -15.466 -16.565 1.00 93.88 91 TYR A CA 1
ATOM 751 C C . TYR A 1 91 ? 7.039 -15.678 -18.014 1.00 93.88 91 TYR A C 1
ATOM 753 O O . TYR A 1 91 ? 8.229 -15.848 -18.259 1.00 93.88 91 TYR A O 1
ATOM 761 N N . GLN A 1 92 ? 6.119 -15.618 -18.981 1.00 94.62 92 GLN A N 1
ATOM 762 C CA . GLN A 1 92 ? 6.444 -15.742 -20.408 1.00 94.62 92 GLN A CA 1
ATOM 763 C C . GLN A 1 92 ? 7.148 -14.501 -20.976 1.00 94.62 92 GLN A C 1
ATOM 765 O O . GLN A 1 92 ? 7.945 -14.624 -21.899 1.00 94.62 92 GLN A O 1
ATOM 770 N N . ASN A 1 93 ? 6.887 -13.319 -20.412 1.00 94.00 93 ASN A N 1
ATOM 771 C CA . ASN A 1 93 ? 7.421 -12.033 -20.870 1.00 94.00 93 ASN A CA 1
ATOM 772 C C . ASN A 1 93 ? 8.360 -11.406 -19.827 1.00 94.00 93 ASN A C 1
ATOM 774 O O . ASN A 1 93 ? 8.342 -10.194 -19.601 1.00 94.00 93 ASN A O 1
ATOM 778 N N . PHE A 1 94 ? 9.172 -12.234 -19.164 1.00 91.38 94 PHE A N 1
ATOM 779 C CA . PHE A 1 94 ? 9.940 -11.799 -17.998 1.00 91.38 94 PHE A CA 1
ATOM 780 C C . PHE A 1 94 ? 10.959 -10.699 -18.326 1.00 91.38 94 PHE A C 1
ATOM 782 O O . PHE A 1 94 ? 11.131 -9.774 -17.539 1.00 91.38 94 PHE A O 1
ATOM 789 N N . GLU A 1 95 ? 11.575 -10.736 -19.510 1.00 91.38 95 GLU A N 1
ATOM 790 C CA . GLU A 1 95 ? 12.494 -9.680 -19.960 1.00 91.38 95 GLU A CA 1
ATOM 791 C C . GLU A 1 95 ? 11.791 -8.320 -20.097 1.00 91.38 95 GLU A C 1
ATOM 793 O O . GLU A 1 95 ? 12.295 -7.312 -19.602 1.00 91.38 95 GLU A O 1
ATOM 798 N N . ALA A 1 96 ? 10.586 -8.293 -20.676 1.00 90.62 96 ALA A N 1
ATOM 799 C CA . ALA A 1 96 ? 9.781 -7.075 -20.763 1.00 90.62 96 ALA A CA 1
ATOM 800 C C . ALA A 1 96 ? 9.341 -6.587 -19.371 1.00 90.62 96 ALA A C 1
ATOM 802 O O . ALA A 1 96 ? 9.337 -5.387 -19.103 1.00 90.62 96 ALA A O 1
ATOM 803 N N . PHE A 1 97 ? 9.027 -7.515 -18.461 1.00 90.44 97 PHE A N 1
ATOM 804 C CA . PHE A 1 97 ? 8.683 -7.192 -17.078 1.00 90.44 97 PHE A CA 1
ATOM 805 C C . PHE A 1 97 ? 9.863 -6.612 -16.292 1.00 90.44 97 PHE A C 1
ATOM 807 O O . PHE A 1 97 ? 9.663 -5.679 -15.524 1.00 90.44 97 PHE A O 1
ATOM 814 N N . LYS A 1 98 ? 11.091 -7.113 -16.485 1.00 88.38 98 LYS A N 1
ATOM 815 C CA . LYS A 1 98 ? 12.295 -6.530 -15.865 1.00 88.38 98 LYS A CA 1
ATOM 816 C C . LYS A 1 98 ? 12.521 -5.085 -16.306 1.00 88.38 98 LYS A C 1
ATOM 818 O O . LYS A 1 98 ? 12.908 -4.256 -15.482 1.00 88.38 98 LYS A O 1
ATOM 823 N N . ALA A 1 99 ? 12.291 -4.803 -17.588 1.00 86.88 99 ALA A N 1
ATOM 824 C CA . ALA A 1 99 ? 12.481 -3.475 -18.157 1.00 86.88 99 ALA A CA 1
ATOM 825 C C . ALA A 1 99 ? 11.433 -2.476 -17.644 1.00 86.88 99 ALA A C 1
ATOM 827 O O . ALA A 1 99 ? 11.789 -1.371 -17.240 1.00 86.88 99 ALA A O 1
ATOM 828 N N . ASP A 1 100 ? 10.157 -2.873 -17.620 1.00 84.81 100 ASP A N 1
ATOM 829 C CA . ASP A 1 100 ? 9.063 -2.015 -17.164 1.00 84.81 100 ASP A CA 1
ATOM 830 C C . ASP A 1 100 ? 7.935 -2.819 -16.481 1.00 84.81 100 ASP A C 1
ATOM 832 O O . ASP A 1 100 ? 6.943 -3.199 -17.114 1.00 84.81 100 ASP A O 1
ATOM 836 N N . PRO A 1 101 ? 8.047 -3.068 -15.161 1.00 84.38 101 PRO A N 1
ATOM 837 C CA . PRO A 1 101 ? 7.041 -3.822 -14.417 1.00 84.38 101 PRO A CA 1
ATOM 838 C C . PRO A 1 101 ? 5.653 -3.174 -14.444 1.00 84.38 101 PRO A C 1
ATOM 840 O O . PRO A 1 101 ? 4.639 -3.876 -14.448 1.00 84.38 101 PRO A O 1
ATOM 843 N N . ALA A 1 102 ? 5.594 -1.838 -14.438 1.00 81.69 102 ALA A N 1
ATOM 844 C CA . ALA A 1 102 ? 4.339 -1.107 -14.349 1.00 81.69 102 ALA A CA 1
ATOM 845 C C . ALA A 1 102 ? 3.508 -1.312 -15.621 1.00 81.69 102 ALA A C 1
ATOM 847 O O . ALA A 1 102 ? 2.349 -1.723 -15.522 1.00 81.69 102 ALA A O 1
ATOM 848 N N . SER A 1 103 ? 4.093 -1.123 -16.809 1.00 83.62 103 SER A N 1
ATOM 849 C CA . SER A 1 103 ? 3.352 -1.334 -18.061 1.00 83.62 103 SER A CA 1
ATOM 850 C C . SER A 1 103 ? 2.888 -2.781 -18.233 1.00 83.62 103 SER A C 1
ATOM 852 O O . SER A 1 103 ? 1.747 -3.015 -18.633 1.00 83.62 103 SER A O 1
ATOM 854 N N . GLN A 1 104 ? 3.707 -3.765 -17.845 1.00 88.94 104 GLN A N 1
ATOM 855 C CA . GLN A 1 104 ? 3.331 -5.181 -17.933 1.00 88.94 104 GLN A CA 1
ATOM 856 C C . GLN A 1 104 ? 2.201 -5.571 -16.960 1.00 88.94 104 GLN A C 1
ATOM 858 O O . GLN A 1 104 ? 1.366 -6.432 -17.265 1.00 88.94 104 GLN A O 1
ATOM 863 N N . ILE A 1 105 ? 2.122 -4.933 -15.788 1.00 88.00 105 ILE A N 1
ATOM 864 C CA . ILE A 1 105 ? 1.017 -5.154 -14.844 1.00 88.00 105 ILE A CA 1
ATOM 865 C C . ILE A 1 105 ? -0.265 -4.471 -15.330 1.00 88.00 105 ILE A C 1
ATOM 867 O O . ILE A 1 105 ? -1.335 -5.066 -15.218 1.00 88.00 105 ILE A O 1
ATOM 871 N N . PHE A 1 106 ? -0.180 -3.265 -15.897 1.00 84.94 106 PHE A N 1
ATOM 872 C CA . PHE A 1 106 ? -1.360 -2.477 -16.276 1.00 84.94 106 PHE A CA 1
ATOM 873 C C . PHE A 1 106 ? -1.856 -2.686 -17.716 1.00 84.94 106 PHE A C 1
ATOM 875 O O . PHE A 1 106 ? -2.948 -2.221 -18.037 1.00 84.94 106 PHE A O 1
ATOM 882 N N . THR A 1 107 ? -1.131 -3.414 -18.576 1.00 88.44 107 THR A N 1
ATOM 883 C CA . THR A 1 107 ? -1.649 -3.799 -19.906 1.00 88.44 107 THR A CA 1
ATOM 884 C C . THR A 1 107 ? -2.913 -4.665 -19.796 1.00 88.44 107 THR A C 1
ATOM 886 O O . THR A 1 107 ? -3.129 -5.363 -18.802 1.00 88.44 107 THR A O 1
ATOM 889 N N . SER A 1 108 ? -3.745 -4.658 -20.837 1.00 90.81 108 SER A N 1
ATOM 890 C CA . SER A 1 108 ? -4.869 -5.593 -20.972 1.00 90.81 108 SER A CA 1
ATOM 891 C C . SER A 1 108 ? -4.434 -6.992 -21.412 1.00 90.81 108 SER A C 1
ATOM 893 O O . SER A 1 108 ? -5.278 -7.878 -21.468 1.00 90.81 108 SER A O 1
ATOM 895 N N . ASP A 1 109 ? -3.146 -7.210 -21.687 1.00 93.31 109 ASP A N 1
ATOM 896 C CA . ASP A 1 109 ? -2.614 -8.521 -22.055 1.00 93.31 109 ASP A CA 1
ATOM 897 C C . ASP A 1 109 ? -2.438 -9.433 -20.837 1.00 93.31 109 ASP A C 1
ATOM 899 O O . ASP A 1 109 ? -2.060 -9.004 -19.734 1.00 93.31 109 ASP A O 1
ATOM 903 N N . GLY A 1 110 ? -2.709 -10.719 -21.050 1.00 94.62 110 GLY A N 1
ATOM 904 C CA . GLY A 1 110 ? -2.556 -11.755 -20.043 1.00 94.62 110 GLY A CA 1
ATOM 905 C C . GLY A 1 110 ? -3.120 -13.101 -20.482 1.00 94.62 110 GLY A C 1
ATOM 906 O O . GLY A 1 110 ? -3.529 -13.295 -21.627 1.00 94.62 110 GLY A O 1
ATOM 907 N N . ASN A 1 111 ? -3.147 -14.056 -19.557 1.00 96.38 111 ASN A N 1
ATOM 908 C CA . ASN A 1 111 ? -3.674 -15.391 -19.814 1.00 96.38 111 ASN A CA 1
ATOM 909 C C . ASN A 1 111 ? -5.104 -15.531 -19.269 1.00 96.38 111 ASN A C 1
ATOM 911 O O . ASN A 1 111 ? -5.329 -15.849 -18.101 1.00 96.38 111 ASN A O 1
ATOM 915 N N . TYR A 1 112 ? -6.091 -15.291 -20.136 1.00 95.31 112 TYR A N 1
ATOM 916 C CA . TYR A 1 112 ? -7.514 -15.359 -19.780 1.00 95.31 112 TYR A CA 1
ATOM 917 C C . TYR A 1 112 ? -7.955 -16.739 -19.287 1.00 95.31 112 TYR A C 1
ATOM 919 O O . TYR A 1 112 ? -8.846 -16.820 -18.440 1.00 95.31 112 TYR A O 1
ATOM 927 N N . LEU A 1 113 ? -7.340 -17.815 -19.789 1.00 96.75 113 LEU A N 1
ATOM 928 C CA . LEU A 1 113 ? -7.697 -19.180 -19.410 1.00 96.75 113 LEU A CA 1
ATOM 929 C C . LEU A 1 113 ? -7.300 -19.458 -17.959 1.00 96.75 113 LEU A C 1
ATOM 931 O O . LEU A 1 113 ? -8.142 -19.849 -17.151 1.00 96.75 113 LEU A O 1
ATOM 935 N N . THR A 1 114 ? -6.036 -19.213 -17.611 1.00 96.75 114 THR A N 1
ATOM 936 C CA . THR A 1 114 ? -5.539 -19.417 -16.242 1.00 96.75 114 THR A CA 1
ATOM 937 C C . THR A 1 114 ? -6.156 -18.421 -15.266 1.00 96.75 114 THR A C 1
ATOM 939 O O . THR A 1 114 ? -6.468 -18.799 -14.139 1.00 96.75 114 THR A O 1
ATOM 942 N N . GLY A 1 115 ? -6.403 -17.182 -15.706 1.00 97.31 115 GLY A N 1
ATOM 943 C CA . GLY A 1 115 ? -7.150 -16.188 -14.937 1.00 97.31 115 GLY A CA 1
ATOM 944 C C . GLY A 1 115 ? -8.555 -16.674 -14.597 1.00 97.31 115 GLY A C 1
ATOM 945 O O . GLY A 1 115 ? -8.919 -16.750 -13.427 1.00 97.31 115 GLY A O 1
ATOM 946 N N . SER A 1 116 ? -9.337 -17.076 -15.598 1.00 97.62 116 SER A N 1
ATOM 947 C CA . SER A 1 116 ? -10.714 -17.541 -15.381 1.00 97.62 116 SER A CA 1
ATOM 948 C C . SER A 1 116 ? -10.761 -18.786 -14.497 1.00 97.62 116 SER A C 1
ATOM 950 O O . SER A 1 116 ? -11.569 -18.848 -13.572 1.00 97.62 116 SER A O 1
ATOM 952 N N . LEU A 1 117 ? -9.861 -19.749 -14.727 1.00 97.88 117 LEU A N 1
ATOM 953 C CA . LEU A 1 117 ? -9.778 -20.969 -13.926 1.00 97.88 117 LEU A CA 1
ATOM 954 C C . LEU A 1 117 ? -9.501 -20.659 -12.449 1.00 97.88 117 LEU A C 1
ATOM 956 O O . LEU A 1 117 ? -10.233 -21.127 -11.576 1.00 97.88 117 LEU A O 1
ATOM 960 N N . LEU A 1 118 ? -8.473 -19.853 -12.164 1.00 97.62 118 LEU A N 1
ATOM 961 C CA . LEU A 1 118 ? -8.103 -19.520 -10.790 1.00 97.62 118 LEU A CA 1
ATOM 962 C C . LEU A 1 118 ? -9.161 -18.637 -10.116 1.00 97.62 118 LEU A C 1
ATOM 964 O O . LEU A 1 118 ? -9.477 -18.844 -8.946 1.00 97.62 118 LEU A O 1
ATOM 968 N N . GLY A 1 119 ? -9.747 -17.694 -10.856 1.00 97.88 119 GLY A N 1
ATOM 969 C CA . GLY A 1 119 ? -10.814 -16.831 -10.358 1.00 97.88 119 GLY A CA 1
ATOM 970 C C . GLY A 1 119 ? -12.065 -17.611 -9.956 1.00 97.88 119 GLY A C 1
ATOM 971 O O . GLY A 1 119 ? -12.571 -17.424 -8.851 1.00 97.88 119 GLY A O 1
ATOM 972 N N . VAL A 1 120 ? -12.530 -18.540 -10.799 1.00 97.75 120 VAL A N 1
ATOM 973 C CA . VAL A 1 120 ? -13.671 -19.410 -10.467 1.00 97.75 120 VAL A CA 1
ATOM 974 C C . VAL A 1 120 ? -13.340 -20.307 -9.277 1.00 97.75 120 VAL A C 1
ATOM 976 O O . VAL A 1 120 ? -14.151 -20.416 -8.359 1.00 97.75 120 VAL A O 1
ATOM 979 N N . LEU A 1 121 ? -12.145 -20.905 -9.251 1.00 97.75 121 LEU A N 1
ATOM 980 C CA . LEU A 1 121 ? -11.717 -21.772 -8.154 1.00 97.75 121 LEU A CA 1
ATOM 981 C C . LEU A 1 121 ? -11.756 -21.030 -6.812 1.00 97.75 121 LEU A C 1
ATOM 983 O O . LEU A 1 121 ? -12.365 -21.527 -5.862 1.00 97.75 121 LEU A O 1
ATOM 987 N N . LEU A 1 122 ? -11.170 -19.830 -6.732 1.00 97.06 122 LEU A N 1
ATOM 988 C CA . LEU A 1 122 ? -11.183 -19.043 -5.497 1.00 97.06 122 LEU A CA 1
ATOM 989 C C . LEU A 1 122 ? -12.586 -18.550 -5.139 1.00 97.06 122 LEU A C 1
ATOM 991 O O . LEU A 1 122 ? -12.975 -18.645 -3.976 1.00 97.06 122 LEU A O 1
ATOM 995 N N . ALA A 1 123 ? -13.372 -18.079 -6.110 1.00 96.50 123 ALA A N 1
ATOM 996 C CA . ALA A 1 123 ? -14.742 -17.642 -5.854 1.00 96.50 123 ALA A CA 1
ATOM 997 C C . ALA A 1 123 ? -15.578 -18.768 -5.228 1.00 96.50 123 ALA A C 1
ATOM 999 O O . ALA A 1 123 ? -16.234 -18.562 -4.204 1.00 96.50 123 ALA A O 1
ATOM 1000 N N . 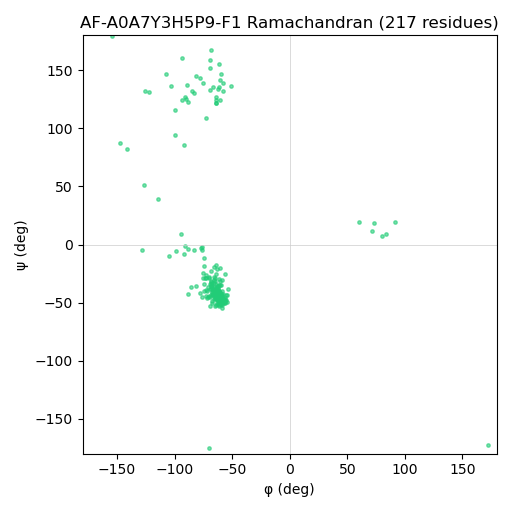VAL A 1 124 ? -15.513 -19.969 -5.807 1.00 96.00 124 VAL A N 1
ATOM 1001 C CA . VAL A 1 124 ? -16.229 -21.153 -5.319 1.00 96.00 124 VAL A CA 1
ATOM 1002 C C . VAL A 1 124 ? -15.726 -21.563 -3.935 1.00 96.00 124 VAL A C 1
ATOM 1004 O O . VAL A 1 124 ? -16.535 -21.767 -3.029 1.00 96.00 124 VAL A O 1
ATOM 1007 N N . TYR A 1 125 ? -14.407 -21.632 -3.743 1.00 95.69 125 TYR A N 1
ATOM 1008 C CA . TYR A 1 125 ? -13.805 -21.980 -2.456 1.00 95.69 125 TYR A CA 1
ATOM 1009 C C . TYR A 1 125 ? -14.265 -21.042 -1.330 1.00 95.69 125 TYR A C 1
ATOM 1011 O O . TYR A 1 125 ? -14.750 -21.509 -0.298 1.00 95.69 125 TYR A O 1
ATOM 1019 N N . TYR A 1 126 ? -14.185 -19.723 -1.534 1.00 93.00 126 TYR A N 1
ATOM 1020 C CA . TYR A 1 126 ? -14.588 -18.744 -0.520 1.00 93.00 126 TYR A CA 1
ATOM 1021 C C . TYR A 1 126 ? -16.101 -18.718 -0.292 1.00 93.00 126 TYR A C 1
ATOM 1023 O O . TYR A 1 126 ? -16.537 -18.560 0.847 1.00 93.00 126 TYR A O 1
ATOM 1031 N N . TYR A 1 127 ? -16.906 -18.949 -1.333 1.00 92.38 127 TYR A N 1
ATOM 1032 C CA . TYR A 1 127 ? -18.358 -19.058 -1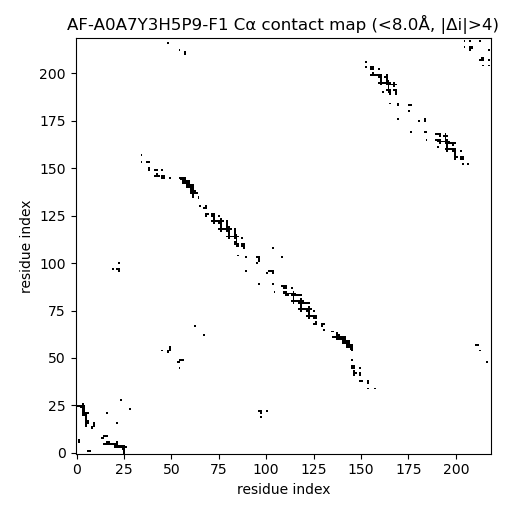.186 1.00 92.38 127 TYR A CA 1
ATOM 1033 C C . TYR A 1 127 ? -18.746 -20.194 -0.227 1.00 92.38 127 TYR A C 1
ATOM 1035 O O . TYR A 1 127 ? -19.520 -19.985 0.710 1.00 92.38 127 TYR A O 1
ATOM 1043 N N . PHE A 1 128 ? -18.179 -21.390 -0.423 1.00 91.94 128 PHE A N 1
ATOM 1044 C CA . PHE A 1 128 ? -18.436 -22.529 0.460 1.00 91.94 128 PHE A CA 1
ATOM 1045 C C . PHE A 1 128 ? -17.790 -22.362 1.837 1.00 91.94 128 PHE A C 1
ATOM 1047 O O . PHE A 1 128 ? -18.402 -22.736 2.834 1.00 91.94 128 PHE A O 1
ATOM 1054 N N . SER A 1 129 ? -16.597 -21.768 1.912 1.00 89.81 129 SER A N 1
ATOM 1055 C CA . SER A 1 129 ? -15.908 -21.509 3.180 1.00 89.81 129 SER A CA 1
ATOM 1056 C C . SER A 1 129 ? -16.744 -20.640 4.122 1.00 89.81 129 SER A C 1
ATOM 1058 O O . SER A 1 129 ? -16.914 -21.001 5.282 1.00 89.81 129 SER A O 1
ATOM 1060 N N . ILE A 1 130 ? -17.338 -19.549 3.625 1.00 85.44 130 ILE A N 1
ATOM 1061 C CA . ILE A 1 130 ? -18.180 -18.667 4.447 1.00 85.44 130 ILE A CA 1
ATOM 1062 C C . ILE A 1 130 ? -19.517 -19.325 4.786 1.00 85.44 130 ILE A C 1
ATOM 1064 O O . ILE A 1 130 ? -19.972 -19.243 5.921 1.00 85.44 130 ILE A O 1
ATOM 1068 N N . LYS A 1 131 ? -20.136 -20.034 3.836 1.00 84.75 131 LYS A N 1
ATOM 1069 C CA . LYS A 1 131 ? -21.421 -20.707 4.077 1.00 84.75 131 LYS A CA 1
ATOM 1070 C C . LYS A 1 131 ? -21.327 -21.845 5.102 1.00 84.75 131 LYS A C 1
ATOM 1072 O O . LYS A 1 131 ? -22.317 -22.149 5.759 1.00 84.75 131 LYS A O 1
ATOM 1077 N N . ASN A 1 132 ? -20.156 -22.469 5.224 1.00 85.56 132 ASN A N 1
ATOM 1078 C CA . ASN A 1 132 ? -19.900 -23.546 6.180 1.00 85.56 132 ASN A CA 1
ATOM 1079 C C . ASN A 1 132 ? -19.427 -23.039 7.555 1.00 85.56 132 ASN A C 1
ATOM 1081 O O . ASN A 1 132 ? -19.229 -23.852 8.458 1.00 85.56 132 ASN A O 1
ATOM 1085 N N . GLN A 1 133 ? -19.228 -21.729 7.733 1.00 80.19 133 GLN A N 1
ATOM 1086 C CA . GLN A 1 133 ? -18.903 -21.150 9.035 1.00 80.19 133 GLN A CA 1
ATOM 1087 C C . GLN A 1 133 ? -20.172 -20.957 9.875 1.00 80.19 133 GLN A C 1
ATOM 1089 O O . GLN A 1 133 ? -21.239 -20.666 9.329 1.00 80.19 133 GLN A O 1
ATOM 1094 N N . PRO A 1 134 ? -20.086 -21.132 11.206 1.00 75.50 134 PRO A N 1
ATOM 1095 C CA . PRO A 1 134 ? -21.230 -20.933 12.077 1.00 75.50 134 PRO A CA 1
ATOM 1096 C C . PRO A 1 134 ? -21.708 -19.474 12.000 1.00 75.50 134 PRO A C 1
ATOM 1098 O O . PRO A 1 134 ? -20.882 -18.560 12.092 1.00 75.50 134 PRO A O 1
ATOM 1101 N N . PRO A 1 135 ? -23.024 -19.252 11.857 1.00 70.81 135 PRO A N 1
ATOM 1102 C CA . PRO A 1 135 ? -23.585 -17.919 11.755 1.00 70.81 135 PRO A CA 1
ATOM 1103 C C . PRO A 1 135 ? -23.350 -17.128 13.051 1.00 70.81 135 PRO A C 1
ATOM 1105 O O . PRO A 1 135 ? -23.679 -17.597 14.145 1.00 70.81 135 PRO A O 1
ATOM 1108 N N . VAL A 1 136 ? -22.775 -15.928 12.948 1.00 68.62 136 VAL A N 1
ATOM 1109 C CA . VAL A 1 136 ? -22.665 -14.998 14.077 1.00 68.62 136 VAL A CA 1
ATOM 1110 C C . VAL A 1 136 ? -23.940 -14.149 14.082 1.00 68.62 136 VAL A C 1
ATOM 1112 O O . VAL A 1 136 ? -24.220 -13.476 13.090 1.00 68.62 136 VAL A O 1
ATOM 1115 N N . PRO A 1 137 ? -24.724 -14.117 15.177 1.00 70.56 137 PRO A N 1
ATOM 1116 C CA . PRO A 1 137 ? -26.000 -13.414 15.187 1.00 70.56 137 PRO A CA 1
ATOM 1117 C C . PRO A 1 137 ? -25.893 -11.967 14.688 1.00 70.56 137 PRO A C 1
ATOM 1119 O O . PRO A 1 137 ? -24.977 -11.209 15.027 1.00 70.56 137 PRO A O 1
ATOM 1122 N N . LYS A 1 138 ? -26.849 -11.571 13.846 1.00 68.88 138 LYS A N 1
ATOM 1123 C CA . LYS A 1 138 ? -26.916 -10.215 13.299 1.00 68.88 138 LYS A CA 1
ATOM 1124 C C . LYS A 1 138 ? -27.003 -9.194 14.437 1.00 68.88 138 LYS A C 1
ATOM 1126 O O . LYS A 1 138 ? -27.833 -9.332 15.333 1.00 68.88 138 LYS A O 1
ATOM 1131 N N . GLY A 1 139 ? -26.182 -8.146 14.371 1.00 67.31 139 GLY A N 1
ATOM 1132 C CA . GLY A 1 139 ? -26.187 -7.067 15.364 1.00 67.31 139 GLY A CA 1
ATOM 1133 C C . GLY A 1 139 ? -25.433 -7.379 16.660 1.00 67.31 139 GLY A C 1
ATOM 1134 O O . GLY A 1 139 ? -25.460 -6.566 17.584 1.00 67.31 139 GLY A O 1
ATOM 1135 N N . THR A 1 140 ? -24.721 -8.509 16.750 1.00 77.25 140 THR A N 1
ATOM 1136 C CA . THR A 1 140 ? -23.746 -8.701 17.828 1.00 77.25 140 THR A CA 1
ATOM 1137 C C . THR A 1 140 ? -22.671 -7.616 17.733 1.00 77.25 140 THR A C 1
ATOM 1139 O O . THR A 1 140 ? -22.043 -7.438 16.687 1.00 77.25 140 THR A O 1
ATOM 1142 N N . LYS A 1 141 ? -22.475 -6.875 18.832 1.00 78.12 141 LYS A N 1
ATOM 1143 C CA . LYS A 1 141 ? -21.388 -5.902 18.973 1.00 78.12 141 LYS A CA 1
ATOM 1144 C C . LYS A 1 141 ? -20.077 -6.661 19.144 1.00 78.12 141 LYS A C 1
ATOM 1146 O O . LYS A 1 141 ? -19.845 -7.275 20.184 1.00 78.12 141 LYS A O 1
ATOM 1151 N N . LEU A 1 142 ? -19.240 -6.625 18.119 1.00 79.50 142 LEU A N 1
ATOM 1152 C CA . LEU A 1 142 ? -17.876 -7.127 18.156 1.00 79.50 142 LEU A CA 1
ATOM 1153 C C . LEU A 1 142 ? -16.952 -5.996 18.606 1.00 79.50 142 LEU A C 1
ATOM 1155 O O . LEU A 1 142 ? -17.095 -4.850 18.176 1.00 79.50 142 LEU A O 1
ATOM 1159 N N . TYR A 1 143 ? -16.016 -6.324 19.490 1.00 83.69 143 TYR A N 1
ATOM 1160 C CA . TYR A 1 143 ? -14.989 -5.397 19.943 1.00 83.69 143 TYR A CA 1
ATOM 1161 C C . TYR A 1 143 ? -13.704 -5.690 19.184 1.00 83.69 143 TYR A C 1
ATOM 1163 O O . TYR A 1 143 ? -13.129 -6.767 19.329 1.00 83.69 143 TYR A O 1
ATOM 1171 N N . GLU A 1 144 ? -13.258 -4.727 18.389 1.00 87.31 144 GLU A N 1
ATOM 1172 C CA . GLU A 1 144 ? -11.976 -4.785 17.700 1.00 87.31 144 GLU A CA 1
ATOM 1173 C C . GLU A 1 144 ? -10.968 -3.896 18.430 1.00 87.31 144 GLU A C 1
ATOM 1175 O O . GLU A 1 144 ? -11.266 -2.772 18.842 1.00 87.31 144 GLU A O 1
ATOM 1180 N N . HIS A 1 145 ? -9.758 -4.406 18.609 1.00 92.00 145 HIS A N 1
ATOM 1181 C CA . HIS A 1 145 ? -8.677 -3.652 19.211 1.00 92.00 145 HIS A CA 1
ATOM 1182 C C . HIS A 1 145 ? -8.109 -2.622 18.216 1.00 92.00 145 HIS A C 1
ATOM 1184 O O . HIS A 1 145 ? -7.894 -2.957 17.046 1.00 92.00 145 HIS A O 1
ATOM 1190 N N . PRO A 1 146 ? -7.778 -1.389 18.644 1.00 91.81 146 PRO A N 1
ATOM 1191 C CA . PRO A 1 146 ? -7.230 -0.349 17.768 1.00 91.81 146 PRO A CA 1
ATOM 1192 C C . PRO A 1 146 ? -5.994 -0.787 16.979 1.00 91.81 146 PRO A C 1
ATOM 1194 O O . PRO A 1 146 ? -5.868 -0.469 15.795 1.00 91.81 146 PRO A O 1
ATOM 1197 N N . TYR A 1 147 ? -5.100 -1.571 17.593 1.00 92.94 147 TYR A N 1
ATOM 1198 C CA . TYR A 1 147 ? -3.881 -2.053 16.939 1.00 92.94 147 TYR A CA 1
ATOM 1199 C C . TYR A 1 147 ? -4.158 -2.958 15.726 1.00 92.94 147 TYR A C 1
ATOM 1201 O O . TYR A 1 147 ? -3.297 -3.086 14.854 1.00 92.94 147 TYR A O 1
ATOM 1209 N N . GLN A 1 148 ? -5.351 -3.560 15.623 1.00 93.50 148 GLN A N 1
ATOM 1210 C CA . GLN A 1 148 ? -5.759 -4.351 14.454 1.00 93.50 148 GLN A CA 1
ATOM 1211 C C . GLN A 1 148 ? -5.953 -3.458 13.217 1.00 93.50 148 GLN A C 1
ATOM 1213 O O . GLN A 1 148 ? -5.771 -3.912 12.089 1.00 93.50 148 GLN A O 1
ATOM 1218 N N . LYS A 1 149 ? -6.196 -2.152 13.411 1.00 94.00 149 LYS A N 1
ATOM 1219 C CA . LYS A 1 149 ? -6.281 -1.159 12.329 1.00 94.00 149 LYS A CA 1
ATOM 1220 C C . LYS A 1 149 ? -4.930 -0.618 11.868 1.00 94.00 149 LYS A C 1
ATOM 1222 O O . LYS A 1 149 ? -4.905 0.103 10.871 1.00 94.00 149 LYS A O 1
ATOM 1227 N N . ALA A 1 150 ? -3.818 -0.981 12.514 1.00 94.81 150 ALA A N 1
ATOM 1228 C CA . ALA A 1 150 ? -2.482 -0.518 12.126 1.00 94.81 150 ALA A CA 1
ATOM 1229 C C . ALA A 1 150 ? -2.175 -0.820 10.650 1.00 94.81 150 ALA A C 1
ATOM 1231 O O . ALA A 1 150 ? -1.710 0.056 9.928 1.00 94.81 150 ALA A O 1
ATOM 1232 N N . GLY A 1 151 ? -2.512 -2.023 10.171 1.00 94.88 151 GLY A N 1
ATOM 1233 C CA . GLY A 1 151 ? -2.332 -2.384 8.761 1.00 94.88 151 GLY A CA 1
ATOM 1234 C C . GLY A 1 151 ? -3.131 -1.478 7.820 1.00 94.88 151 GLY A C 1
ATOM 1235 O O . GLY A 1 151 ? -2.588 -0.954 6.852 1.00 94.88 151 GLY A O 1
ATOM 1236 N N . THR A 1 152 ? -4.402 -1.217 8.138 1.00 95.12 152 THR A N 1
ATOM 1237 C CA . THR A 1 152 ? -5.259 -0.322 7.346 1.00 95.12 152 THR A CA 1
ATOM 1238 C C . THR A 1 152 ? -4.736 1.112 7.328 1.00 95.12 152 THR A C 1
ATOM 1240 O O . THR A 1 152 ? -4.759 1.749 6.281 1.00 95.12 152 THR A O 1
ATOM 1243 N N . ILE A 1 153 ? -4.225 1.613 8.455 1.00 95.38 153 ILE A N 1
ATOM 1244 C CA . ILE A 1 153 ? -3.623 2.951 8.552 1.00 95.38 153 ILE A CA 1
ATOM 1245 C C . ILE A 1 153 ? -2.418 3.064 7.615 1.00 95.38 153 ILE A C 1
ATOM 1247 O O . ILE A 1 153 ? -2.330 4.024 6.851 1.00 95.38 153 ILE A O 1
ATOM 1251 N N . ILE A 1 154 ? -1.528 2.067 7.625 1.00 96.50 154 ILE A N 1
ATOM 1252 C CA . ILE A 1 154 ? -0.352 2.041 6.746 1.00 96.50 154 ILE A CA 1
ATOM 1253 C C . ILE A 1 154 ? -0.753 1.941 5.274 1.00 96.50 154 ILE A C 1
ATOM 1255 O O . ILE A 1 154 ? -0.182 2.650 4.452 1.00 96.50 154 ILE A O 1
ATOM 1259 N N . LEU A 1 155 ? -1.762 1.134 4.932 1.00 95.94 155 LEU A N 1
ATOM 1260 C CA . LEU A 1 155 ? -2.266 1.049 3.557 1.00 95.94 155 LEU A CA 1
ATOM 1261 C C . LEU A 1 155 ? -2.858 2.377 3.074 1.00 95.94 155 LEU A C 1
ATOM 1263 O O . LEU A 1 155 ? -2.573 2.800 1.955 1.00 95.94 155 LEU A O 1
ATOM 1267 N N . ILE A 1 156 ? -3.641 3.055 3.920 1.00 96.19 156 ILE A N 1
ATOM 1268 C CA . ILE A 1 156 ? -4.178 4.384 3.609 1.00 96.19 156 ILE A CA 1
ATOM 1269 C C . ILE A 1 156 ? -3.024 5.359 3.387 1.00 96.19 156 ILE A C 1
ATOM 1271 O O . ILE A 1 156 ? -3.004 6.028 2.356 1.00 96.19 156 ILE A O 1
ATOM 1275 N N . ALA A 1 157 ? -2.049 5.406 4.297 1.00 95.88 157 ALA A N 1
ATOM 1276 C CA . ALA A 1 157 ? -0.895 6.293 4.190 1.00 95.88 157 ALA A CA 1
ATOM 1277 C C . ALA A 1 157 ? -0.077 6.032 2.917 1.00 95.88 157 ALA A C 1
ATOM 1279 O O . ALA A 1 157 ? 0.267 6.973 2.210 1.00 95.88 157 ALA A O 1
ATOM 1280 N N . ALA A 1 158 ? 0.188 4.765 2.589 1.00 94.06 158 ALA A N 1
ATOM 1281 C CA . ALA A 1 158 ? 0.944 4.383 1.402 1.00 94.06 158 ALA A CA 1
ATOM 1282 C C . ALA A 1 158 ? 0.225 4.799 0.114 1.00 94.06 158 ALA A C 1
ATOM 1284 O O . ALA A 1 158 ? 0.807 5.464 -0.741 1.00 94.06 158 ALA A O 1
ATOM 1285 N N . PHE A 1 159 ? -1.060 4.454 -0.008 1.00 94.12 159 PHE A N 1
ATOM 1286 C CA . PHE A 1 159 ? -1.836 4.738 -1.212 1.00 94.12 159 PHE A CA 1
ATOM 1287 C C . PHE A 1 159 ? -2.054 6.240 -1.407 1.00 94.12 159 PHE A C 1
ATOM 1289 O O . PHE A 1 159 ? -1.782 6.784 -2.475 1.00 94.12 159 PHE A O 1
ATOM 1296 N N . THR A 1 160 ? -2.496 6.933 -0.357 1.00 95.44 160 THR A N 1
ATOM 1297 C CA . THR A 1 160 ? -2.757 8.377 -0.427 1.00 95.44 160 THR A CA 1
ATOM 1298 C C . THR A 1 160 ? -1.473 9.199 -0.479 1.00 95.44 160 THR A C 1
ATOM 1300 O O . THR A 1 160 ? -1.476 10.266 -1.082 1.00 95.44 160 THR A O 1
ATOM 1303 N N . GLY A 1 161 ? -0.356 8.690 0.047 1.00 94.25 161 GLY A N 1
ATOM 1304 C CA . GLY A 1 161 ? 0.963 9.294 -0.118 1.00 94.25 161 GLY A CA 1
ATOM 1305 C C . GLY A 1 161 ? 1.444 9.253 -1.567 1.00 94.25 161 GLY A C 1
ATOM 1306 O O . GLY A 1 161 ? 1.849 10.279 -2.110 1.00 94.25 161 GLY A O 1
ATOM 1307 N N . ILE A 1 162 ? 1.326 8.101 -2.235 1.00 90.62 162 ILE A N 1
ATOM 1308 C CA . ILE A 1 162 ? 1.658 7.990 -3.664 1.00 90.62 162 ILE A CA 1
ATOM 1309 C C . ILE A 1 162 ? 0.746 8.910 -4.484 1.00 90.62 162 ILE A C 1
ATOM 1311 O O . ILE A 1 162 ? 1.243 9.744 -5.241 1.00 90.62 162 ILE A O 1
ATOM 1315 N N . LEU A 1 163 ? -0.572 8.848 -4.269 1.00 91.81 163 LEU A N 1
ATOM 1316 C CA . LEU A 1 163 ? -1.519 9.722 -4.967 1.00 91.81 163 LEU A CA 1
ATOM 1317 C C . LEU A 1 163 ? -1.236 11.208 -4.728 1.00 91.81 163 LEU A C 1
ATOM 1319 O O . LEU A 1 163 ? -1.216 11.986 -5.675 1.00 91.81 163 LEU A O 1
ATOM 1323 N N . GLY A 1 164 ? -0.980 11.611 -3.484 1.00 93.94 164 GLY A N 1
ATOM 1324 C CA . GLY A 1 164 ? -0.715 13.003 -3.133 1.00 93.94 164 GLY A CA 1
ATOM 1325 C C . GLY A 1 164 ? 0.566 13.522 -3.768 1.00 93.94 164 GLY A C 1
ATOM 1326 O O . GLY A 1 164 ? 0.590 14.638 -4.285 1.00 93.94 164 GLY A O 1
ATOM 1327 N N . SER A 1 165 ? 1.614 12.695 -3.791 1.00 92.62 165 SER A N 1
ATOM 1328 C CA . SER A 1 165 ? 2.884 13.054 -4.425 1.00 92.62 165 SER A CA 1
ATOM 1329 C C . SER A 1 165 ? 2.753 13.249 -5.936 1.00 92.62 165 SER A C 1
ATOM 1331 O O . SER A 1 165 ? 3.394 14.141 -6.495 1.00 92.62 165 SER A O 1
ATOM 1333 N N . ARG A 1 166 ? 1.876 12.472 -6.588 1.00 89.31 166 ARG A N 1
ATOM 1334 C CA . ARG A 1 166 ? 1.535 12.645 -8.004 1.00 89.31 166 ARG A CA 1
ATOM 1335 C C . ARG A 1 166 ? 0.678 13.886 -8.238 1.00 89.31 166 ARG A C 1
ATOM 1337 O O . ARG A 1 166 ? 0.973 14.661 -9.138 1.00 89.31 166 ARG A O 1
ATOM 1344 N N . LEU A 1 167 ? -0.352 14.104 -7.421 1.00 91.12 167 LEU A N 1
ATOM 1345 C CA . LEU A 1 167 ? -1.248 15.251 -7.569 1.00 91.12 167 LEU A CA 1
ATOM 1346 C C . LEU A 1 167 ? -0.491 16.574 -7.458 1.00 91.12 167 LEU A C 1
ATOM 1348 O O . LEU A 1 167 ? -0.638 17.425 -8.328 1.00 91.12 167 LEU A O 1
ATOM 1352 N N . LEU A 1 168 ? 0.353 16.739 -6.437 1.00 92.38 168 LEU A N 1
ATOM 1353 C CA . LEU A 1 168 ? 1.119 17.977 -6.295 1.00 92.38 168 LEU A CA 1
ATOM 1354 C C . LEU A 1 168 ? 2.179 18.126 -7.398 1.00 92.38 168 LEU A C 1
ATOM 1356 O O . LEU A 1 168 ? 2.375 19.230 -7.883 1.00 92.38 168 LEU A O 1
ATOM 1360 N N . SER A 1 169 ? 2.774 17.027 -7.873 1.00 90.44 169 SER A N 1
ATOM 1361 C CA . SER A 1 169 ? 3.677 17.057 -9.037 1.00 90.44 169 SER A CA 1
ATOM 1362 C C . SER A 1 169 ? 3.000 17.608 -10.294 1.00 90.44 169 SER A C 1
ATOM 1364 O O . SER A 1 169 ? 3.564 18.445 -10.997 1.00 90.44 169 SER A O 1
ATOM 1366 N N . ILE A 1 170 ? 1.760 17.178 -10.548 1.00 90.00 170 ILE A N 1
ATOM 1367 C CA . ILE A 1 170 ? 0.947 17.673 -11.662 1.00 90.00 170 ILE A CA 1
ATOM 1368 C C . ILE A 1 170 ? 0.613 19.156 -11.470 1.00 90.00 170 ILE A C 1
ATOM 1370 O O . ILE A 1 170 ? 0.700 19.925 -12.420 1.00 90.00 170 ILE A O 1
ATOM 1374 N N . LEU A 1 171 ? 0.274 19.574 -10.245 1.00 90.69 171 LEU A N 1
ATOM 1375 C CA . LEU A 1 171 ? 0.004 20.982 -9.936 1.00 90.69 171 LEU A CA 1
ATOM 1376 C C . LEU A 1 171 ? 1.240 21.879 -10.104 1.00 90.69 171 LEU A C 1
ATOM 1378 O O . LEU A 1 171 ? 1.094 23.046 -10.453 1.00 90.69 171 LEU A O 1
ATOM 1382 N N . GLU A 1 172 ? 2.440 21.351 -9.869 1.00 88.69 172 GLU A N 1
ATOM 1383 C CA . GLU A 1 172 ? 3.702 22.063 -10.104 1.00 88.69 172 GLU A CA 1
ATOM 1384 C C . GLU A 1 172 ? 4.060 22.150 -11.598 1.00 88.69 172 GLU A C 1
ATOM 1386 O O . GLU A 1 172 ? 4.766 23.070 -12.000 1.00 88.69 172 GLU A O 1
ATOM 1391 N N . ASN A 1 173 ? 3.557 21.226 -12.424 1.00 88.12 173 ASN A N 1
ATOM 1392 C CA . ASN A 1 173 ? 3.890 21.100 -13.846 1.00 88.12 173 ASN A CA 1
ATOM 1393 C C . ASN A 1 173 ? 2.627 21.092 -14.725 1.00 88.12 173 ASN A C 1
ATOM 1395 O O . ASN A 1 173 ? 2.434 20.193 -15.549 1.00 88.12 173 ASN A O 1
ATOM 1399 N N . LEU A 1 174 ? 1.749 22.082 -14.535 1.00 89.75 174 LEU A N 1
ATOM 1400 C CA . LEU A 1 174 ? 0.454 22.138 -15.224 1.00 89.75 174 LEU A CA 1
ATOM 1401 C C . LEU A 1 174 ? 0.585 22.239 -16.744 1.00 89.75 174 LEU A C 1
ATOM 1403 O O . LEU A 1 174 ? -0.195 21.605 -17.450 1.00 89.75 174 LEU A O 1
ATOM 1407 N N . ASP A 1 175 ? 1.574 22.979 -17.244 1.00 90.50 175 ASP A N 1
ATOM 1408 C CA . ASP A 1 175 ? 1.801 23.123 -18.686 1.00 90.50 175 ASP A CA 1
ATOM 1409 C C . ASP A 1 175 ? 2.066 21.749 -19.327 1.00 90.50 175 ASP A C 1
ATOM 1411 O O . ASP A 1 175 ? 1.339 21.323 -20.224 1.00 90.50 175 ASP A O 1
ATOM 1415 N N . SER A 1 176 ? 3.002 20.983 -18.756 1.00 85.25 176 SER A N 1
ATOM 1416 C CA . SER A 1 176 ? 3.316 19.610 -19.175 1.00 85.25 176 SER A CA 1
ATOM 1417 C C . SER A 1 176 ? 2.132 18.645 -19.027 1.00 85.25 176 SER A C 1
ATOM 1419 O O . SER A 1 176 ? 2.037 17.663 -19.762 1.00 85.25 176 SER A O 1
ATOM 1421 N N . PHE A 1 177 ? 1.235 18.889 -18.065 1.00 87.94 177 PHE A N 1
ATOM 1422 C CA . PHE A 1 177 ? 0.015 18.099 -17.882 1.00 87.94 177 PHE A CA 1
ATOM 1423 C C . PHE A 1 177 ? -1.025 18.365 -18.966 1.00 87.94 177 PHE A C 1
ATOM 1425 O O . PHE A 1 177 ? -1.665 17.419 -19.412 1.00 87.94 177 PHE A O 1
ATOM 1432 N N . PHE A 1 178 ? -1.201 19.611 -19.411 1.00 91.81 178 PHE A N 1
ATOM 1433 C CA . PHE A 1 178 ? -2.128 19.907 -20.506 1.00 91.81 178 PHE A CA 1
ATOM 1434 C C . PHE A 1 178 ? -1.636 19.378 -21.856 1.00 91.81 178 PHE A C 1
ATOM 1436 O O . PHE A 1 178 ? -2.463 19.053 -22.708 1.00 91.81 178 PHE A O 1
ATOM 1443 N N . GLU A 1 179 ? -0.320 19.253 -22.037 1.00 92.19 179 GLU A N 1
ATOM 1444 C CA . GLU A 1 179 ? 0.279 18.661 -23.237 1.00 92.19 179 GLU A CA 1
ATOM 1445 C C . GLU A 1 179 ? 0.096 17.135 -23.307 1.00 92.19 179 GLU A C 1
ATOM 1447 O O . GLU A 1 179 ? -0.275 16.617 -24.360 1.00 92.19 179 GLU A O 1
ATOM 1452 N N . ASP A 1 180 ? 0.304 16.413 -22.199 1.00 88.06 180 ASP A N 1
ATOM 1453 C CA . ASP A 1 180 ? 0.089 14.959 -22.127 1.00 88.06 180 ASP A CA 1
ATOM 1454 C C . ASP A 1 180 ? -0.528 14.523 -20.782 1.00 88.06 180 ASP A C 1
ATOM 1456 O O . ASP A 1 180 ? 0.174 14.047 -19.880 1.00 88.06 180 ASP A O 1
ATOM 1460 N N . PRO A 1 181 ? -1.862 14.637 -20.625 1.00 86.31 181 PRO A N 1
ATOM 1461 C CA . PRO A 1 181 ? -2.526 14.342 -19.358 1.00 86.31 181 PRO A CA 1
ATOM 1462 C C . PRO A 1 181 ? -2.362 12.887 -18.912 1.00 86.31 181 PRO A C 1
ATOM 1464 O O . PRO A 1 181 ? -2.195 12.612 -17.725 1.00 86.31 181 PRO A O 1
ATOM 1467 N N . MET A 1 182 ? -2.416 11.936 -19.851 1.00 83.81 182 MET A N 1
ATOM 1468 C CA . MET A 1 182 ? -2.350 10.508 -19.529 1.00 83.81 182 MET A CA 1
ATOM 1469 C C . MET A 1 182 ? -0.921 10.064 -19.239 1.00 83.81 182 MET A C 1
ATOM 1471 O O . MET A 1 182 ? -0.709 9.339 -18.263 1.00 83.81 182 MET A O 1
ATOM 1475 N N . GLY A 1 183 ? 0.058 10.537 -20.014 1.00 80.44 183 GLY A N 1
ATOM 1476 C CA . GLY A 1 183 ? 1.466 10.307 -19.714 1.00 80.44 183 GLY A CA 1
ATOM 1477 C C . GLY A 1 183 ? 1.850 10.912 -18.367 1.00 80.44 183 GLY A C 1
ATOM 1478 O O . GLY A 1 183 ? 2.484 10.244 -17.555 1.00 80.44 183 GLY A O 1
ATOM 1479 N N . GLN A 1 184 ? 1.365 12.115 -18.048 1.00 83.38 184 GLN A N 1
ATOM 1480 C CA . GLN A 1 184 ? 1.578 12.728 -16.737 1.00 83.38 184 GLN A CA 1
ATOM 1481 C C . GLN A 1 184 ? 0.737 12.116 -15.610 1.00 83.38 184 GLN A C 1
ATOM 1483 O O . GLN A 1 184 ? 1.073 12.316 -14.453 1.00 83.38 184 GLN A O 1
ATOM 1488 N N . LEU A 1 185 ? -0.346 11.382 -15.846 1.00 79.56 185 LEU A N 1
ATOM 1489 C CA . LEU A 1 185 ? -1.018 10.655 -14.755 1.00 79.56 185 LEU A CA 1
ATOM 1490 C C . LEU A 1 185 ? -0.326 9.331 -14.441 1.00 79.56 185 LEU A C 1
ATOM 1492 O O . LEU A 1 185 ? -0.261 8.935 -13.278 1.00 79.56 185 LEU A O 1
ATOM 1496 N N . LEU A 1 186 ? 0.189 8.664 -15.474 1.00 73.56 186 LEU A N 1
ATOM 1497 C CA . LEU A 1 186 ? 0.745 7.317 -15.381 1.00 73.56 186 LEU A CA 1
ATOM 1498 C C . LEU A 1 186 ? 2.277 7.283 -15.277 1.00 73.56 186 LEU A C 1
ATOM 1500 O O . LEU A 1 186 ? 2.834 6.206 -15.062 1.00 73.56 186 LEU A O 1
ATOM 1504 N N . SER A 1 187 ? 2.977 8.418 -15.395 1.00 71.62 187 SER A N 1
ATOM 1505 C CA . SER A 1 187 ? 4.436 8.421 -15.276 1.00 71.62 187 SER A CA 1
ATOM 1506 C C . SER A 1 187 ? 4.897 8.136 -13.843 1.00 71.62 187 SER A C 1
ATOM 1508 O O . SER A 1 187 ? 4.435 8.721 -12.857 1.00 71.62 187 SER A O 1
ATOM 1510 N N . GLY A 1 188 ? 5.872 7.231 -13.729 1.00 64.81 188 GLY A N 1
ATOM 1511 C CA . GLY A 1 188 ? 6.522 6.889 -12.462 1.00 64.81 188 GLY A CA 1
ATOM 1512 C C . GLY A 1 188 ? 7.542 7.927 -11.968 1.00 64.81 188 GLY A C 1
ATOM 1513 O O . GLY A 1 188 ? 8.128 7.735 -10.906 1.00 64.81 188 GLY A O 1
ATOM 1514 N N . SER A 1 189 ? 7.785 9.006 -12.720 1.00 65.69 189 SER A N 1
ATOM 1515 C CA . SER 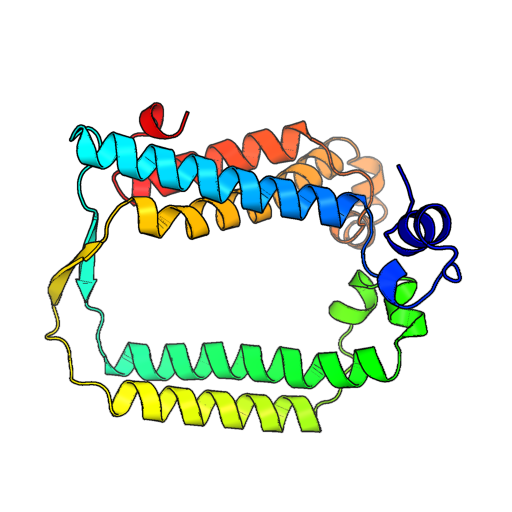A 1 189 ? 8.807 10.022 -12.435 1.00 65.69 189 SER A CA 1
ATOM 1516 C C . SER A 1 189 ? 8.196 11.342 -11.953 1.00 65.69 189 SER A C 1
ATOM 1518 O O . SER A 1 189 ? 7.114 11.727 -12.380 1.00 65.69 189 SER A O 1
ATOM 1520 N N . GLY A 1 190 ? 8.894 12.056 -11.064 1.00 70.25 190 GLY A N 1
ATOM 1521 C CA . GLY A 1 190 ? 8.473 13.386 -10.597 1.00 70.25 190 GLY A CA 1
ATOM 1522 C C . GLY A 1 190 ? 7.593 13.408 -9.342 1.00 70.25 190 GLY A C 1
ATOM 1523 O O . GLY A 1 190 ? 6.930 14.406 -9.100 1.00 70.25 190 GLY A O 1
ATOM 1524 N N . LEU A 1 191 ? 7.564 12.351 -8.524 1.00 79.88 191 LEU A N 1
ATOM 1525 C CA . LEU A 1 191 ? 6.775 12.327 -7.282 1.00 79.88 191 LEU A CA 1
ATOM 1526 C C . LEU A 1 191 ? 7.281 13.369 -6.267 1.00 79.88 191 LEU A C 1
ATOM 1528 O O . LEU A 1 191 ? 8.443 13.340 -5.860 1.00 79.88 191 LEU A O 1
ATOM 1532 N N . THR A 1 192 ? 6.394 14.257 -5.815 1.00 88.50 192 THR A N 1
ATOM 1533 C CA . THR A 1 192 ? 6.729 15.310 -4.842 1.00 88.50 192 THR A CA 1
ATOM 1534 C C . THR A 1 192 ? 6.497 14.835 -3.406 1.00 88.50 192 THR A C 1
ATOM 1536 O O . THR A 1 192 ? 5.412 14.383 -3.034 1.00 88.50 192 THR A O 1
ATOM 1539 N N . ILE A 1 193 ? 7.513 14.953 -2.548 1.00 89.12 193 ILE A N 1
ATOM 1540 C CA . ILE A 1 193 ? 7.432 14.445 -1.165 1.00 89.12 193 ILE A CA 1
ATOM 1541 C C . ILE A 1 193 ? 6.336 15.171 -0.370 1.00 89.12 193 ILE A C 1
ATOM 1543 O O . ILE A 1 193 ? 5.563 14.532 0.347 1.00 89.12 193 ILE A O 1
ATOM 1547 N N . TYR A 1 194 ? 6.233 16.495 -0.519 1.00 91.56 194 TYR A N 1
ATOM 1548 C CA . TYR A 1 194 ? 5.269 17.307 0.227 1.00 91.56 194 TYR A CA 1
ATOM 1549 C C . TYR A 1 194 ? 3.821 16.934 -0.088 1.00 91.56 194 TYR A C 1
ATOM 1551 O O . TYR A 1 194 ? 3.015 16.808 0.834 1.00 91.56 194 TYR A O 1
ATOM 1559 N N . GLY A 1 195 ? 3.498 16.686 -1.360 1.00 93.69 195 GLY A N 1
ATOM 1560 C CA . GLY A 1 195 ? 2.151 16.291 -1.767 1.00 93.69 195 GLY A CA 1
ATOM 1561 C C . GLY A 1 195 ? 1.736 14.976 -1.126 1.00 93.69 195 GLY A C 1
ATOM 1562 O O . GLY A 1 195 ? 0.623 14.849 -0.611 1.00 93.69 195 GLY A O 1
ATOM 1563 N N . GLY A 1 196 ? 2.663 14.015 -1.088 1.00 93.62 196 GLY A N 1
ATOM 1564 C CA . GLY A 1 196 ? 2.428 12.733 -0.439 1.00 93.62 196 GLY A CA 1
ATOM 1565 C C . GLY A 1 196 ? 2.238 12.867 1.067 1.00 93.62 196 GLY A C 1
ATOM 1566 O O . GLY A 1 196 ? 1.280 12.324 1.613 1.00 93.62 196 GLY A O 1
ATOM 1567 N N . LEU A 1 197 ? 3.098 13.640 1.734 1.00 93.94 197 LEU A N 1
ATOM 1568 C CA . LEU A 1 197 ? 3.015 13.860 3.177 1.00 93.94 197 LEU A CA 1
ATOM 1569 C C . LEU A 1 197 ? 1.689 14.522 3.583 1.00 93.94 197 LEU A C 1
ATOM 1571 O O . LEU A 1 197 ? 1.031 14.058 4.513 1.00 93.94 197 LEU A O 1
ATOM 1575 N N . ILE A 1 198 ? 1.284 15.581 2.874 1.00 95.19 198 ILE A N 1
ATOM 1576 C CA . ILE A 1 198 ? 0.069 16.346 3.178 1.00 95.19 198 ILE A CA 1
ATOM 1577 C C . ILE A 1 198 ? -1.172 15.469 3.003 1.00 95.19 198 ILE A C 1
ATOM 1579 O O . ILE A 1 198 ? -1.986 15.364 3.924 1.00 95.19 198 ILE A O 1
ATOM 1583 N N . LEU A 1 199 ? -1.319 14.813 1.845 1.00 96.56 199 LEU A N 1
ATOM 1584 C CA . LEU A 1 199 ? -2.519 14.024 1.572 1.00 96.56 199 LEU A CA 1
ATOM 1585 C C . LEU A 1 199 ? -2.604 12.794 2.482 1.00 96.56 199 LEU A C 1
ATOM 1587 O O . LEU A 1 199 ? -3.676 12.514 3.023 1.00 96.56 199 LEU A O 1
ATOM 1591 N N . ALA A 1 200 ? -1.481 12.111 2.726 1.00 95.75 200 ALA A N 1
ATOM 1592 C CA . ALA A 1 200 ? -1.440 10.983 3.651 1.00 95.75 200 ALA A CA 1
ATOM 1593 C C . ALA A 1 200 ? -1.827 11.392 5.075 1.00 95.75 200 ALA A C 1
ATOM 1595 O O . ALA A 1 200 ? -2.664 10.730 5.693 1.00 95.75 200 ALA A O 1
ATOM 1596 N N . ALA A 1 201 ? -1.288 12.505 5.583 1.00 95.12 201 ALA A N 1
ATOM 1597 C CA . ALA A 1 201 ? -1.624 13.009 6.912 1.00 95.12 201 ALA A CA 1
ATOM 1598 C C . ALA A 1 201 ? -3.123 13.325 7.041 1.00 95.12 201 ALA A C 1
ATOM 1600 O O . ALA A 1 201 ? -3.760 12.913 8.014 1.00 95.12 201 ALA A O 1
ATOM 1601 N N . ILE A 1 202 ? -3.710 13.991 6.039 1.00 96.19 202 ILE A N 1
ATOM 1602 C CA . ILE A 1 202 ? -5.145 14.306 6.013 1.00 96.19 202 ILE A CA 1
ATOM 1603 C C . ILE A 1 202 ? -5.979 13.020 6.015 1.00 96.19 202 ILE A C 1
ATOM 1605 O O . ILE A 1 202 ? -6.856 12.854 6.864 1.00 96.19 202 ILE A O 1
ATOM 1609 N N . CYS A 1 203 ? -5.708 12.085 5.103 1.00 96.88 203 CYS A N 1
ATOM 1610 C CA . CYS A 1 203 ? -6.495 10.861 4.971 1.00 96.88 203 CYS A CA 1
ATOM 1611 C C . CYS A 1 203 ? -6.382 9.947 6.198 1.00 96.88 203 CYS A C 1
ATOM 1613 O O . CYS A 1 203 ? -7.394 9.407 6.650 1.00 96.88 203 CYS A O 1
ATOM 1615 N N . VAL A 1 204 ? -5.189 9.814 6.784 1.00 95.88 204 VAL A N 1
ATOM 1616 C CA . VAL A 1 204 ? -4.992 9.058 8.029 1.00 95.88 204 VAL A CA 1
ATOM 1617 C C . VAL A 1 204 ? -5.726 9.723 9.193 1.00 95.88 204 VAL A C 1
ATOM 1619 O O . VAL A 1 204 ? -6.403 9.030 9.951 1.00 95.88 204 VAL A O 1
ATOM 1622 N N . ALA A 1 205 ? -5.670 11.053 9.318 1.00 95.25 205 ALA A N 1
ATOM 1623 C CA . ALA A 1 205 ? -6.391 11.777 10.363 1.00 95.25 205 ALA A CA 1
ATOM 1624 C C . ALA A 1 205 ? -7.916 11.614 10.237 1.00 95.25 205 ALA A C 1
ATOM 1626 O O . ALA A 1 205 ? -8.604 11.388 11.237 1.00 95.25 205 ALA A O 1
ATOM 1627 N N . LEU A 1 206 ? -8.453 11.689 9.015 1.00 95.88 206 LEU A N 1
ATOM 1628 C CA . LEU A 1 206 ? -9.872 11.450 8.742 1.00 95.88 206 LEU A CA 1
ATOM 1629 C C . LEU A 1 206 ? -10.273 10.006 9.061 1.00 95.88 206 LEU A C 1
ATOM 1631 O O . LEU A 1 206 ? -11.308 9.781 9.692 1.00 95.88 206 LEU A O 1
ATOM 1635 N N . TYR A 1 207 ? -9.445 9.030 8.679 1.00 95.38 207 TYR A N 1
ATOM 1636 C CA . TYR A 1 207 ? -9.691 7.624 8.985 1.00 95.38 207 TYR A CA 1
ATOM 1637 C C . TYR A 1 207 ? -9.666 7.351 10.491 1.00 95.38 207 TYR A C 1
ATOM 1639 O O . TYR A 1 207 ? -10.596 6.733 11.003 1.00 95.38 207 TYR A O 1
ATOM 1647 N N . ALA A 1 208 ? -8.667 7.867 11.214 1.00 93.19 208 ALA A N 1
ATOM 1648 C CA . ALA A 1 208 ? -8.563 7.736 12.666 1.00 93.19 208 ALA A CA 1
ATOM 1649 C C . ALA A 1 208 ? -9.815 8.283 13.371 1.00 93.19 208 ALA A C 1
ATOM 1651 O O . ALA A 1 208 ? -10.413 7.585 14.190 1.00 93.19 208 ALA A O 1
ATOM 1652 N N . ARG A 1 209 ? -10.285 9.477 12.976 1.00 92.25 209 ARG A N 1
ATOM 1653 C CA . ARG A 1 209 ? -11.535 10.058 13.496 1.00 92.25 209 ARG A CA 1
ATOM 1654 C C . ARG A 1 209 ? -12.745 9.174 13.210 1.00 92.25 209 ARG A C 1
ATOM 1656 O O . ARG A 1 209 ? -13.568 8.979 14.100 1.00 92.25 209 ARG A O 1
ATOM 1663 N N . LYS A 1 210 ? -12.843 8.618 11.997 1.00 92.06 210 LYS A N 1
ATOM 1664 C CA . LYS A 1 210 ? -13.942 7.727 11.595 1.00 92.06 210 LYS A CA 1
ATOM 1665 C C . LYS A 1 210 ? -14.035 6.480 12.479 1.00 92.06 210 LYS A C 1
ATOM 1667 O O . LYS A 1 210 ? -15.139 6.018 12.740 1.00 92.06 210 LYS A O 1
ATOM 1672 N N . ILE A 1 211 ? -12.902 5.949 12.939 1.00 90.44 211 ILE A N 1
ATOM 1673 C CA . ILE A 1 211 ? -12.849 4.767 13.816 1.00 90.44 211 ILE A CA 1
ATOM 1674 C C . ILE A 1 211 ? -12.792 5.114 15.315 1.00 90.44 211 ILE A C 1
ATOM 1676 O O . ILE A 1 211 ? -12.579 4.228 16.134 1.00 90.44 211 ILE A O 1
ATOM 1680 N N . GLY A 1 212 ? -12.981 6.385 15.687 1.00 88.06 212 GLY A N 1
ATOM 1681 C CA . GLY A 1 212 ? -13.037 6.825 17.086 1.00 88.06 212 GLY A CA 1
ATOM 1682 C C . GLY A 1 212 ? -11.682 7.085 17.755 1.00 88.06 212 GLY A C 1
ATOM 1683 O O . GLY A 1 212 ? -11.639 7.341 18.956 1.00 88.06 212 GLY A O 1
ATOM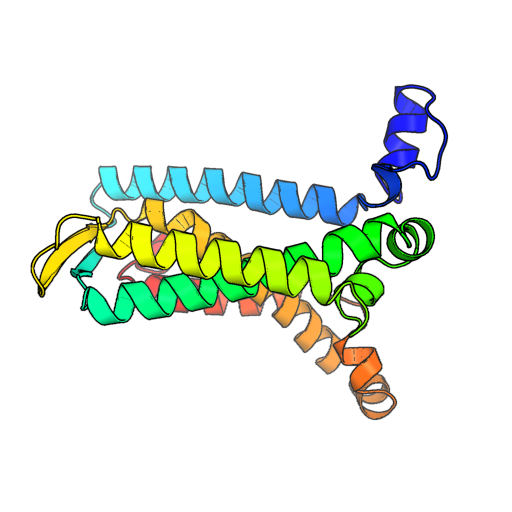 1684 N N . ILE A 1 213 ? -10.574 7.073 17.008 1.00 90.44 213 ILE A N 1
ATOM 1685 C CA . ILE A 1 213 ? -9.240 7.408 17.522 1.00 90.44 213 ILE A CA 1
ATOM 1686 C C . ILE A 1 213 ? -9.000 8.915 17.359 1.00 90.44 213 ILE A C 1
ATOM 1688 O O . ILE A 1 213 ? -9.089 9.468 16.259 1.00 90.44 213 ILE A O 1
ATOM 1692 N N . LYS A 1 214 ? -8.664 9.611 18.453 1.00 89.31 214 LYS A N 1
ATOM 1693 C CA . LYS A 1 214 ? -8.301 11.037 18.387 1.00 89.31 214 LYS A CA 1
ATOM 1694 C C . LYS A 1 214 ? -6.992 11.207 17.613 1.00 89.31 214 LYS A C 1
ATOM 1696 O O . LYS A 1 214 ? -6.015 10.522 17.890 1.00 89.31 214 LYS A O 1
ATOM 1701 N N . VAL A 1 215 ? -6.942 12.189 16.711 1.00 87.62 215 VAL A N 1
ATOM 1702 C CA . VAL A 1 215 ? -5.758 12.464 15.866 1.00 87.62 215 VAL A CA 1
ATOM 1703 C C . VAL A 1 215 ? -4.504 12.770 16.694 1.00 87.62 215 VAL A C 1
ATOM 1705 O O . VAL A 1 215 ? -3.414 12.396 16.291 1.00 87.62 215 VAL A O 1
ATOM 1708 N N . ALA A 1 216 ? -4.645 13.361 17.885 1.00 86.12 216 ALA A N 1
ATOM 1709 C CA . ALA A 1 216 ? -3.522 13.594 18.800 1.00 86.12 216 ALA A CA 1
ATOM 1710 C C . ALA A 1 216 ? -2.819 12.300 19.257 1.00 86.12 216 ALA A C 1
ATOM 1712 O O . ALA A 1 216 ? -1.677 12.339 19.693 1.00 86.12 216 ALA A O 1
ATOM 1713 N N . HIS A 1 217 ? -3.488 11.150 19.157 1.00 85.25 217 HIS A N 1
ATOM 1714 C CA . HIS A 1 217 ? -2.899 9.845 19.440 1.00 85.25 217 HIS A CA 1
ATOM 1715 C C . HIS A 1 217 ? -2.270 9.185 18.202 1.00 85.25 217 HIS A C 1
ATOM 1717 O O . HIS A 1 217 ? -1.718 8.094 18.325 1.00 85.25 217 HIS A O 1
ATOM 1723 N N . MET A 1 218 ? -2.339 9.836 17.039 1.00 79.38 218 MET A N 1
ATOM 1724 C CA . MET A 1 218 ? -1.746 9.396 15.770 1.00 79.38 218 MET A CA 1
ATOM 1725 C C . MET A 1 218 ? -0.481 10.177 15.387 1.00 79.38 218 MET A C 1
ATOM 1727 O O . MET A 1 218 ? 0.171 9.797 14.416 1.00 79.38 218 MET A O 1
ATOM 1731 N N . ALA A 1 219 ? -0.187 11.264 16.105 1.00 61.09 219 ALA A N 1
ATOM 1732 C CA . ALA A 1 219 ? 1.019 12.075 15.964 1.00 61.09 219 ALA A CA 1
ATOM 1733 C C . ALA A 1 219 ? 2.146 11.556 16.865 1.00 61.09 219 ALA A C 1
ATOM 1735 O O . ALA A 1 219 ? 1.821 10.980 17.935 1.00 61.09 219 ALA A O 1
#